Protein AF-A0A819Y5Q2-F1 (afdb_monomer_lite)

Sequence (285 aa):
MYDFITISSHSDELSLDGAGFKRMSLEESVEAAKFDFMLTFVYNPMQENNKLSFRLTCSRDLFDEITVTNIGRRLEYYFQQLFSSNETINRIDTCFTSISKFGLILPEETHEMEDVIFCRQSHIINEAPASFAQARIWLDERIRFNPDKPQTAIYNMPFAYRLHSGHTLSIKQLRHALHLTVNKHPSLHTSLHFDIQKNQLMQRVITHEDKNYNNNNDMFSIIETTYETDEQLNEILLDEKRSPHLFHLDQGLVFRCHIIYYKQISSNHLLSHKDLLIFNFHHAL

pLDDT: mean 71.51, std 20.18, range [22.09, 96.88]

InterPro domains:
  IPR023213 Chloramphenicol acetyltransferase-like domain superfamily [G3DSA:3.30.559.10] (129-284)

Structure (mmCIF, N/CA/C/O backbone):
data_AF-A0A819Y5Q2-F1
#
_entry.id   AF-A0A819Y5Q2-F1
#
loop_
_atom_site.group_PDB
_atom_site.id
_atom_site.type_symbol
_atom_site.label_atom_id
_atom_site.label_alt_id
_atom_site.label_comp_id
_atom_site.label_asym_id
_atom_site.label_entity_id
_atom_site.label_seq_id
_atom_site.pdbx_PDB_ins_code
_atom_site.Cartn_x
_atom_site.Cartn_y
_atom_site.Cartn_z
_atom_site.occupancy
_atom_site.B_iso_or_equiv
_atom_site.auth_seq_id
_atom_site.auth_comp_id
_atom_site.auth_asym_id
_atom_site.auth_atom_id
_atom_site.pdbx_PDB_model_num
ATOM 1 N N . MET A 1 1 ? -12.611 13.791 -22.402 1.00 27.84 1 MET A N 1
ATOM 2 C CA . MET A 1 1 ? -12.423 14.989 -21.566 1.00 27.84 1 MET A CA 1
ATOM 3 C C . MET A 1 1 ? -12.607 14.544 -20.129 1.00 27.84 1 MET A C 1
ATOM 5 O O . MET A 1 1 ? -13.738 14.414 -19.687 1.00 27.84 1 MET A O 1
ATOM 9 N N . TYR A 1 2 ? -11.516 14.160 -19.471 1.00 22.50 2 TYR A N 1
ATOM 10 C CA . TYR A 1 2 ? -11.523 13.809 -18.056 1.00 22.50 2 TYR A CA 1
ATOM 11 C C . TYR A 1 2 ? -10.243 14.372 -17.455 1.00 22.50 2 TYR A C 1
ATOM 13 O O . TYR A 1 2 ? -9.174 13.788 -17.615 1.00 22.50 2 TYR A O 1
ATOM 21 N N . ASP A 1 3 ? -10.380 15.533 -16.823 1.00 22.61 3 ASP A N 1
ATOM 22 C CA . ASP A 1 3 ? -9.402 16.054 -15.882 1.00 22.61 3 ASP A CA 1
ATOM 23 C C . ASP A 1 3 ? -9.382 15.096 -14.689 1.00 22.61 3 ASP A C 1
ATOM 25 O O . ASP A 1 3 ? -10.306 15.062 -13.874 1.00 22.61 3 ASP A O 1
ATOM 29 N N . PHE A 1 4 ? -8.367 14.238 -14.631 1.00 29.62 4 PHE A N 1
ATOM 30 C CA . PHE A 1 4 ? -8.095 13.425 -13.457 1.00 29.62 4 PHE A CA 1
ATOM 31 C C . PHE A 1 4 ? -7.106 14.180 -12.575 1.00 29.62 4 PHE A C 1
ATOM 33 O O . PHE A 1 4 ? -6.028 14.547 -13.031 1.00 29.62 4 PHE A O 1
ATOM 40 N N . ILE A 1 5 ? -7.502 14.330 -11.309 1.00 23.05 5 ILE A N 1
ATOM 41 C CA . ILE A 1 5 ? -6.834 14.973 -10.165 1.00 23.05 5 ILE A CA 1
ATOM 42 C C . ILE A 1 5 ? -7.520 16.293 -9.794 1.00 23.05 5 ILE A C 1
ATOM 44 O O . ILE A 1 5 ? -7.067 17.397 -10.079 1.00 23.05 5 ILE A O 1
ATOM 48 N N . THR A 1 6 ? -8.636 16.161 -9.079 1.00 22.09 6 THR A N 1
ATOM 49 C CA . THR A 1 6 ? -9.104 17.213 -8.178 1.00 22.09 6 THR A CA 1
ATOM 50 C C . THR A 1 6 ? -8.291 17.078 -6.892 1.00 22.09 6 THR A C 1
ATOM 52 O O . THR A 1 6 ? -8.456 16.107 -6.156 1.00 22.09 6 THR A O 1
ATOM 55 N N . ILE A 1 7 ? -7.386 18.021 -6.621 1.00 25.84 7 ILE A N 1
ATOM 56 C CA . ILE A 1 7 ? -6.769 18.159 -5.296 1.00 25.84 7 ILE A CA 1
ATOM 57 C C . ILE A 1 7 ? -7.883 18.656 -4.369 1.00 25.84 7 ILE A C 1
ATOM 59 O O . ILE A 1 7 ? -8.161 19.852 -4.299 1.00 25.84 7 ILE A O 1
ATOM 63 N N . SER A 1 8 ? -8.599 17.737 -3.718 1.00 29.67 8 SER A N 1
ATOM 64 C CA . SER A 1 8 ? -9.573 18.109 -2.696 1.00 29.67 8 SER A CA 1
ATOM 65 C C . SER A 1 8 ? -8.820 18.674 -1.497 1.00 29.67 8 SER A C 1
ATOM 67 O O . SER A 1 8 ? -7.907 18.035 -0.977 1.00 29.67 8 SER A O 1
ATOM 69 N N . SER A 1 9 ? -9.233 19.845 -1.025 1.00 33.6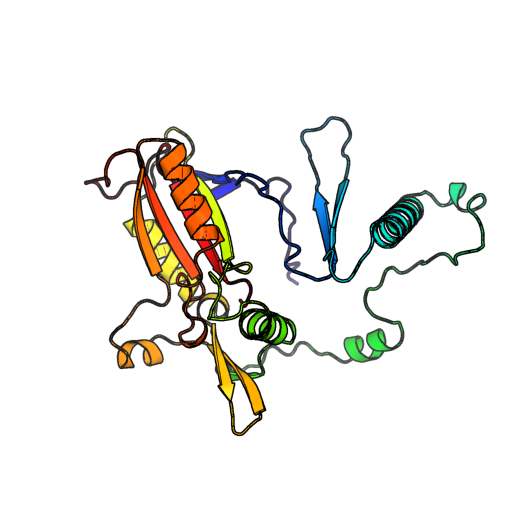9 9 SER A N 1
ATOM 70 C CA . SER A 1 9 ? -8.640 20.598 0.089 1.00 33.69 9 SER A CA 1
ATOM 71 C C . SER A 1 9 ? -8.657 19.885 1.457 1.00 33.69 9 SER A C 1
ATOM 73 O O . SER A 1 9 ? -8.269 20.490 2.449 1.00 33.69 9 SER A O 1
ATOM 75 N N . HIS A 1 10 ? -9.106 18.626 1.523 1.00 35.78 10 HIS A N 1
ATOM 76 C CA . HIS A 1 10 ? -9.279 17.822 2.737 1.00 35.78 10 HIS A CA 1
ATOM 77 C C . HIS A 1 10 ? -8.736 16.393 2.518 1.00 35.78 10 HIS A C 1
ATOM 79 O O . HIS A 1 10 ? -9.482 15.421 2.509 1.00 35.78 10 HIS A O 1
ATOM 85 N N . SER A 1 11 ? -7.420 16.250 2.319 1.00 50.25 11 SER A N 1
ATOM 86 C CA . SER A 1 11 ? -6.741 14.948 2.121 1.00 50.25 11 SER A CA 1
ATOM 87 C C . SER A 1 11 ? -6.744 14.024 3.361 1.00 50.25 11 SER A C 1
ATOM 89 O O . SER A 1 11 ? -6.176 12.928 3.309 1.00 50.25 11 SER A O 1
ATOM 91 N N . ASP A 1 12 ? -7.350 14.455 4.468 1.00 53.34 12 ASP A N 1
ATOM 92 C CA . ASP A 1 12 ? -7.362 13.737 5.747 1.00 53.34 12 ASP A CA 1
ATOM 93 C C . ASP A 1 12 ? -8.668 12.979 6.015 1.00 53.34 12 ASP A C 1
ATOM 95 O O . ASP A 1 12 ? -8.752 12.271 7.021 1.00 53.34 12 ASP A O 1
ATOM 99 N N . GLU A 1 13 ? -9.668 13.088 5.133 1.00 49.56 13 GLU A N 1
ATOM 100 C CA . GLU A 1 13 ? -10.966 12.433 5.303 1.00 49.56 13 GLU A CA 1
ATOM 101 C C . GLU A 1 13 ? -11.297 11.486 4.140 1.00 49.56 13 GLU A C 1
ATOM 103 O O . GLU A 1 13 ? -11.246 11.853 2.968 1.00 49.56 13 GLU A O 1
ATOM 108 N N . LEU A 1 14 ? -11.643 10.239 4.471 1.00 53.50 14 LEU A N 1
ATOM 109 C CA . LEU A 1 14 ? -12.169 9.235 3.536 1.00 53.50 14 LEU A CA 1
ATOM 110 C C . LEU A 1 14 ? -13.621 8.943 3.922 1.00 53.50 14 LEU A C 1
ATOM 112 O O . LEU A 1 14 ? -13.929 8.910 5.107 1.00 53.50 14 LEU A O 1
ATOM 116 N N . SER A 1 15 ? -14.516 8.696 2.964 1.00 45.84 15 SER A N 1
ATOM 117 C CA . SER A 1 15 ? -15.869 8.208 3.270 1.00 45.84 15 SER A CA 1
ATOM 118 C C . SER A 1 15 ? -16.133 6.856 2.608 1.00 45.84 15 SER A C 1
ATOM 120 O O . SER A 1 15 ? -15.850 6.671 1.425 1.00 45.84 15 SER A O 1
ATOM 122 N N . LEU A 1 16 ? -16.661 5.901 3.378 1.00 51.38 16 LEU A N 1
ATOM 123 C CA . LEU A 1 16 ? -17.142 4.601 2.898 1.00 51.38 16 LEU A CA 1
ATOM 124 C C . LEU A 1 16 ? -18.539 4.363 3.474 1.00 51.38 16 LEU A C 1
ATOM 126 O O . LEU A 1 16 ? -18.707 4.342 4.688 1.00 51.38 16 LEU A O 1
ATOM 130 N N . ASP A 1 17 ? -19.533 4.190 2.600 1.00 46.62 17 ASP A N 1
ATOM 131 C CA . ASP A 1 17 ? -20.933 3.903 2.967 1.00 46.62 17 ASP A CA 1
ATOM 132 C C . ASP A 1 17 ? -21.540 4.903 3.980 1.00 46.62 17 ASP A C 1
ATOM 134 O O . ASP A 1 17 ? -22.235 4.541 4.924 1.00 46.62 17 ASP A O 1
ATOM 138 N N . GLY A 1 18 ? -21.213 6.192 3.828 1.00 45.19 18 GLY A N 1
ATOM 139 C CA . GLY A 1 18 ? -21.667 7.261 4.727 1.00 45.19 18 GLY A CA 1
ATOM 140 C C . GLY A 1 18 ? -20.881 7.383 6.038 1.00 45.19 18 GLY A C 1
ATOM 141 O O . GLY A 1 18 ? -21.027 8.387 6.730 1.00 45.19 18 GLY A O 1
ATOM 142 N N . ALA A 1 19 ? -20.000 6.431 6.360 1.00 44.50 19 ALA A N 1
ATOM 143 C CA . ALA A 1 19 ? -19.059 6.567 7.463 1.00 44.50 19 ALA A CA 1
ATOM 144 C C . ALA A 1 19 ? -17.834 7.376 7.018 1.00 44.50 19 ALA A C 1
ATOM 146 O O . ALA A 1 19 ? -17.137 6.996 6.076 1.00 44.50 19 ALA A O 1
ATOM 147 N N . GLY A 1 20 ? -17.570 8.491 7.699 1.00 54.69 20 GLY A N 1
ATOM 148 C CA . GLY A 1 20 ? -16.337 9.251 7.519 1.00 54.69 20 GLY A CA 1
ATOM 149 C C . GLY A 1 20 ? -15.194 8.687 8.373 1.00 54.69 20 GLY A C 1
ATOM 150 O O . GLY A 1 20 ? -15.399 8.220 9.500 1.00 54.69 20 GLY A O 1
ATOM 151 N N . PHE A 1 21 ? -13.988 8.753 7.832 1.00 54.31 21 PHE A N 1
ATOM 152 C CA . PHE A 1 21 ? -12.748 8.296 8.436 1.00 54.31 21 PHE A CA 1
ATOM 153 C C . PHE A 1 21 ? -11.786 9.460 8.516 1.00 54.31 21 PHE A C 1
ATOM 155 O O . PHE A 1 21 ? -11.571 10.139 7.519 1.00 54.31 21 PHE A O 1
ATOM 162 N N . LYS A 1 22 ? -11.132 9.611 9.663 1.00 74.38 22 LYS A N 1
ATOM 163 C CA . LYS A 1 22 ? -10.048 10.565 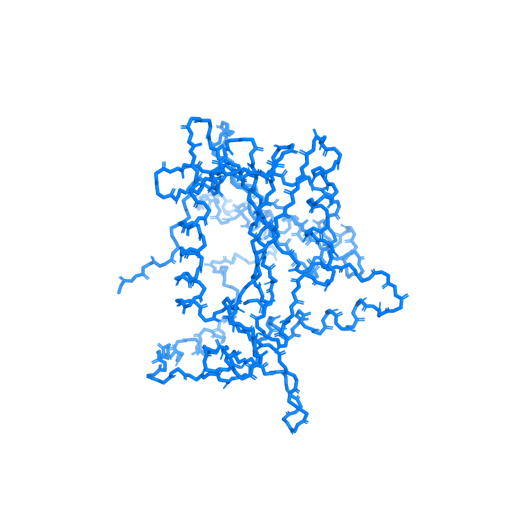9.842 1.00 74.38 22 LYS A CA 1
ATOM 164 C C . LYS A 1 22 ? -8.706 9.855 9.729 1.00 74.38 22 LYS A C 1
ATOM 166 O O . LYS A 1 22 ? -8.471 8.861 10.425 1.00 74.38 22 LYS A O 1
ATOM 171 N N . ARG A 1 23 ? -7.822 10.377 8.880 1.00 72.12 23 ARG A N 1
ATOM 172 C CA . ARG A 1 23 ? -6.432 9.934 8.779 1.00 72.12 23 ARG A CA 1
ATOM 173 C C . ARG A 1 23 ? -5.698 10.233 10.084 1.00 72.12 23 ARG A C 1
ATOM 175 O O . ARG A 1 23 ? -5.793 11.331 10.634 1.00 72.12 23 ARG A O 1
ATOM 182 N N . MET A 1 24 ? -4.956 9.252 10.580 1.00 70.00 24 MET A N 1
ATOM 183 C CA . MET A 1 24 ? -4.058 9.441 11.711 1.00 70.00 24 MET A CA 1
ATOM 184 C C . MET A 1 24 ? -2.685 9.879 11.212 1.00 70.00 24 MET A C 1
ATOM 186 O O . MET A 1 24 ? -2.120 9.279 10.296 1.00 70.00 24 MET A O 1
ATOM 190 N N . SER A 1 25 ? -2.143 10.926 11.834 1.00 61.31 25 SER A N 1
ATOM 191 C CA . SER A 1 25 ? -0.745 11.300 11.650 1.00 61.31 25 SER A CA 1
ATOM 192 C C . SER A 1 25 ? 0.114 10.235 12.327 1.00 61.31 25 SER A C 1
ATOM 194 O O . SER A 1 25 ? 0.163 10.189 13.553 1.00 61.31 25 SER A O 1
ATOM 196 N N . LEU A 1 26 ? 0.775 9.370 11.554 1.00 57.16 26 LEU A N 1
ATOM 197 C CA . LEU A 1 26 ? 1.887 8.591 12.100 1.00 57.16 26 LEU A CA 1
ATOM 198 C C . LEU A 1 26 ? 3.006 9.579 12.443 1.00 57.16 26 LEU A C 1
ATOM 200 O O . LEU A 1 26 ? 3.324 10.441 11.625 1.00 57.16 26 LEU A O 1
ATOM 204 N N . GLU A 1 27 ? 3.571 9.477 13.644 1.00 47.66 27 GLU A N 1
ATOM 205 C CA . GLU A 1 27 ? 4.670 10.340 14.076 1.00 47.66 27 GLU A CA 1
ATOM 206 C C . GLU A 1 27 ? 5.801 10.364 13.034 1.00 47.66 27 GLU A C 1
ATOM 208 O O . GLU A 1 27 ? 6.185 9.334 12.461 1.00 47.66 27 GLU A O 1
ATOM 213 N N . GLU A 1 28 ? 6.337 11.565 12.800 1.00 42.78 28 GLU A N 1
ATOM 214 C CA . GLU A 1 28 ? 7.483 11.844 11.934 1.00 42.78 28 GLU A CA 1
ATOM 215 C C . GLU A 1 28 ? 8.768 11.275 12.563 1.00 42.78 28 GLU A C 1
ATOM 217 O O . GLU A 1 28 ? 9.690 11.995 12.934 1.00 42.78 28 GLU A O 1
ATOM 222 N N . SER A 1 29 ? 8.856 9.953 12.726 1.00 38.94 29 SER A N 1
ATOM 223 C CA . SER A 1 29 ? 10.130 9.308 13.025 1.00 38.94 29 SER A CA 1
ATOM 224 C C . SER A 1 29 ? 11.073 9.624 11.864 1.00 38.94 29 SER A C 1
ATOM 226 O O . SER A 1 29 ? 10.705 9.274 10.738 1.00 38.94 29 SER A O 1
ATOM 228 N N . VAL A 1 30 ? 12.227 10.247 12.148 1.00 39.78 30 VAL A N 1
ATOM 229 C CA . VAL A 1 30 ? 13.315 10.613 11.214 1.00 39.78 30 VAL A CA 1
ATOM 230 C C . VAL A 1 30 ? 13.195 9.842 9.902 1.00 39.78 30 VAL A C 1
ATOM 232 O O . VAL A 1 30 ? 13.558 8.668 9.817 1.00 39.78 30 VAL A O 1
ATOM 235 N N . GLU A 1 31 ? 12.570 10.475 8.913 1.00 50.53 31 GLU A N 1
ATOM 236 C CA . GLU A 1 31 ? 12.318 9.838 7.632 1.00 50.53 31 GLU A CA 1
ATOM 237 C C . GLU A 1 31 ? 13.668 9.733 6.927 1.00 50.53 31 GLU A C 1
ATOM 239 O O . GLU A 1 31 ? 14.232 10.732 6.479 1.00 50.53 31 GLU A O 1
ATOM 244 N N . ALA A 1 32 ? 14.238 8.526 6.886 1.00 50.84 32 ALA A N 1
ATOM 245 C CA . ALA A 1 32 ? 15.326 8.256 5.963 1.00 50.84 32 ALA A CA 1
ATOM 246 C C . ALA A 1 32 ? 14.813 8.601 4.563 1.00 50.84 32 ALA A C 1
ATOM 248 O O . ALA A 1 32 ? 13.705 8.199 4.191 1.00 50.84 32 ALA A O 1
ATOM 249 N N . ALA A 1 33 ? 15.580 9.388 3.813 1.00 49.88 33 ALA A N 1
ATOM 250 C CA . ALA A 1 33 ? 15.170 9.797 2.484 1.00 49.88 33 ALA A CA 1
ATOM 251 C C . ALA A 1 33 ? 14.998 8.539 1.613 1.00 49.88 33 ALA A C 1
ATOM 253 O O . ALA A 1 33 ? 15.973 7.867 1.284 1.00 49.88 33 ALA A O 1
ATOM 254 N N . LYS A 1 34 ? 13.742 8.192 1.286 1.00 55.00 34 LYS A N 1
ATOM 255 C CA . LYS A 1 34 ? 13.401 7.043 0.421 1.00 55.00 34 LYS A CA 1
ATOM 256 C C . LYS A 1 34 ? 13.923 7.225 -1.006 1.00 55.00 34 LYS A C 1
ATOM 258 O O . LYS A 1 34 ? 14.117 6.258 -1.738 1.00 55.00 34 LYS A O 1
ATOM 263 N N . PHE A 1 35 ? 14.132 8.486 -1.368 1.00 60.53 35 PHE A N 1
ATOM 264 C CA . PHE A 1 35 ? 14.699 8.951 -2.617 1.00 60.53 35 PHE A CA 1
ATOM 265 C C . PHE A 1 35 ? 15.908 9.820 -2.316 1.00 60.53 35 PHE A C 1
ATOM 267 O O . PHE A 1 35 ? 15.988 10.451 -1.261 1.00 60.53 35 PHE A O 1
ATOM 274 N N . ASP A 1 36 ? 16.826 9.892 -3.272 1.00 62.72 36 ASP A N 1
ATOM 275 C CA . ASP A 1 36 ? 18.033 10.702 -3.138 1.00 62.72 36 ASP A CA 1
ATOM 276 C C . ASP A 1 36 ? 17.664 12.186 -2.889 1.00 62.72 36 ASP A C 1
ATOM 278 O O . ASP A 1 36 ? 18.321 12.870 -2.103 1.00 62.72 36 ASP A O 1
ATOM 282 N N . PHE A 1 37 ? 16.536 12.642 -3.448 1.00 65.19 37 PHE A N 1
ATOM 283 C CA . PHE A 1 37 ? 15.971 13.979 -3.273 1.00 65.19 37 PHE A CA 1
ATOM 284 C C . PHE A 1 37 ? 14.432 13.943 -3.366 1.00 65.19 37 PHE A C 1
ATOM 286 O O . PHE A 1 37 ? 13.884 13.335 -4.283 1.00 65.19 37 PHE A O 1
ATOM 293 N N . MET A 1 38 ? 13.723 14.596 -2.443 1.00 64.38 38 MET A N 1
ATOM 294 C CA . MET A 1 38 ? 12.257 14.631 -2.374 1.00 64.38 38 MET A CA 1
ATOM 295 C C . MET A 1 38 ? 11.764 16.017 -1.939 1.00 64.38 38 MET A C 1
ATOM 297 O O . MET A 1 38 ? 12.129 16.508 -0.873 1.00 64.38 38 MET A O 1
ATOM 301 N N . LEU A 1 39 ? 10.893 16.629 -2.746 1.00 65.81 39 LEU A N 1
ATOM 302 C CA . LEU A 1 39 ? 10.238 17.907 -2.456 1.00 65.81 39 LEU A CA 1
ATOM 303 C C . LEU A 1 39 ? 8.748 17.665 -2.184 1.00 65.81 39 LEU A C 1
ATOM 305 O O . LEU A 1 39 ? 8.030 17.188 -3.056 1.00 65.81 39 LEU A O 1
ATOM 309 N N . THR A 1 40 ? 8.280 17.989 -0.982 1.00 62.25 40 THR A N 1
ATOM 310 C CA . THR A 1 40 ? 6.882 17.794 -0.563 1.00 62.25 40 THR A CA 1
ATOM 311 C C . THR A 1 40 ? 6.205 19.137 -0.355 1.00 62.25 40 THR A C 1
ATOM 313 O O . THR A 1 40 ? 6.670 19.926 0.461 1.00 62.25 40 THR A O 1
ATOM 316 N N . PHE A 1 41 ? 5.093 19.399 -1.038 1.00 65.50 41 PHE A N 1
ATOM 317 C CA . PHE A 1 41 ? 4.282 20.593 -0.794 1.00 65.50 41 PHE A CA 1
ATOM 318 C C . PHE A 1 41 ? 3.294 20.343 0.345 1.00 65.50 41 PHE A C 1
ATOM 320 O O . PHE A 1 41 ? 2.618 19.319 0.385 1.00 65.50 41 PHE A O 1
ATOM 327 N N . VAL A 1 42 ? 3.205 21.297 1.265 1.00 60.50 42 VAL A N 1
ATOM 328 C CA . VAL A 1 42 ? 2.304 21.281 2.413 1.00 60.50 42 VAL A CA 1
ATOM 329 C C . VAL A 1 42 ? 1.429 22.521 2.329 1.00 60.50 42 VAL A C 1
ATOM 331 O O . VAL A 1 42 ? 1.905 23.647 2.481 1.00 60.50 42 VAL A O 1
ATOM 334 N N . TYR A 1 43 ? 0.141 22.310 2.083 1.00 59.78 43 TYR A N 1
ATOM 335 C CA . TYR A 1 43 ? -0.867 23.359 2.133 1.00 59.78 43 TYR A CA 1
ATOM 336 C C . TYR A 1 43 ? -1.719 23.166 3.386 1.00 59.78 43 TYR A C 1
ATOM 338 O O . TYR A 1 43 ? -2.338 22.118 3.553 1.00 59.78 43 TYR A O 1
ATOM 346 N N . ASN A 1 44 ? -1.730 24.164 4.273 1.00 57.41 44 ASN A N 1
ATOM 347 C CA . ASN A 1 44 ? -2.559 24.146 5.475 1.00 57.41 44 ASN A CA 1
ATOM 348 C C . ASN A 1 44 ? -3.678 25.195 5.351 1.00 57.41 44 ASN A C 1
ATOM 350 O O . ASN A 1 44 ? -3.416 26.377 5.588 1.00 57.41 44 ASN A O 1
ATOM 354 N N . PRO A 1 45 ? -4.916 24.788 5.011 1.00 52.44 45 PRO A N 1
ATOM 355 C CA . PRO A 1 45 ? -6.039 25.714 4.864 1.00 52.44 45 PRO A CA 1
ATOM 356 C C . PRO A 1 45 ? -6.547 26.285 6.200 1.00 52.44 45 PRO A C 1
ATOM 358 O O . PRO A 1 45 ? -7.362 27.200 6.188 1.00 52.44 45 PRO A O 1
ATOM 361 N N . MET A 1 46 ? -6.096 25.755 7.345 1.00 51.84 46 MET A N 1
ATOM 362 C CA . MET A 1 46 ? -6.539 26.170 8.686 1.00 51.84 46 MET A CA 1
ATOM 363 C C . MET A 1 46 ? -5.621 27.216 9.340 1.00 51.84 46 MET A C 1
ATOM 365 O O . MET A 1 46 ? -5.967 27.762 10.385 1.00 51.84 46 MET A O 1
ATOM 369 N N . GLN A 1 47 ? -4.447 27.502 8.763 1.00 53.19 47 GLN A N 1
ATOM 370 C CA . GLN A 1 47 ? -3.611 28.627 9.193 1.00 53.19 47 GLN A CA 1
ATOM 371 C C . GLN A 1 47 ? -4.049 29.904 8.467 1.00 53.19 47 GLN A C 1
ATOM 373 O O . GLN A 1 47 ? -4.165 29.902 7.244 1.00 53.19 47 GLN A O 1
ATOM 378 N N . GLU A 1 48 ? -4.212 31.006 9.210 1.00 47.44 48 GLU A N 1
ATOM 379 C CA . GLU A 1 48 ? -4.735 32.312 8.747 1.00 47.44 48 GLU A CA 1
ATOM 380 C C . GLU A 1 48 ? -4.037 32.915 7.508 1.00 47.44 48 GLU A C 1
ATOM 382 O O . GLU A 1 48 ? -4.542 33.865 6.918 1.00 47.44 48 GLU A O 1
ATOM 387 N N . ASN A 1 49 ? -2.907 32.357 7.063 1.00 53.72 49 ASN A N 1
ATOM 388 C CA . ASN A 1 49 ? -2.058 32.944 6.029 1.00 53.72 49 ASN A CA 1
ATOM 389 C C . ASN A 1 49 ? -2.122 32.272 4.648 1.00 53.72 49 ASN A C 1
ATOM 391 O O . ASN A 1 49 ? -1.302 32.630 3.805 1.00 53.72 49 ASN A O 1
ATOM 395 N N . ASN A 1 50 ? -3.030 31.315 4.384 1.00 55.22 50 ASN A N 1
ATOM 396 C CA . ASN A 1 50 ? -3.136 30.639 3.069 1.00 55.22 50 ASN A CA 1
ATOM 397 C C . ASN A 1 50 ? -1.764 30.204 2.507 1.00 55.22 50 ASN A C 1
ATOM 399 O O . ASN A 1 50 ? -1.478 30.314 1.313 1.00 55.22 50 ASN A O 1
ATOM 403 N N . LYS A 1 51 ? -0.865 29.764 3.392 1.00 56.91 51 LYS A N 1
ATOM 404 C CA . LYS A 1 51 ? 0.545 29.595 3.056 1.00 56.91 51 LYS A CA 1
ATOM 405 C C . LYS A 1 51 ? 0.766 28.222 2.430 1.00 56.91 51 LYS A C 1
ATOM 407 O O . LYS A 1 51 ? 0.583 27.200 3.089 1.00 56.91 51 LYS A O 1
ATOM 412 N N . LEU A 1 52 ? 1.224 28.201 1.180 1.00 62.19 52 LEU A N 1
ATOM 413 C CA . LEU A 1 52 ? 1.838 27.016 0.589 1.00 62.19 52 LEU A CA 1
ATOM 414 C C . LEU A 1 52 ? 3.276 26.922 1.105 1.00 62.19 52 LEU A C 1
ATOM 416 O O . LEU A 1 52 ? 4.088 27.816 0.875 1.00 62.19 52 LEU A O 1
ATOM 420 N N . SER A 1 53 ? 3.581 25.862 1.841 1.00 64.31 53 SER A N 1
ATOM 421 C CA . SER A 1 53 ? 4.939 25.550 2.288 1.00 64.31 53 SER A CA 1
ATOM 422 C C . SER A 1 53 ? 5.473 24.368 1.487 1.00 64.31 53 SER A C 1
ATOM 424 O O . SER A 1 53 ? 4.701 23.595 0.925 1.00 64.31 53 SER A O 1
ATOM 426 N N . PHE A 1 54 ? 6.788 24.193 1.444 1.00 63.53 54 PHE A N 1
ATOM 427 C CA . PHE A 1 54 ? 7.391 22.962 0.950 1.00 63.53 54 PHE A CA 1
ATOM 428 C C . PHE A 1 54 ? 8.439 22.454 1.938 1.00 63.53 54 PHE A C 1
ATOM 430 O O . PHE A 1 54 ? 9.065 23.232 2.658 1.00 63.53 54 PHE A O 1
ATOM 437 N N . ARG A 1 55 ? 8.616 21.138 1.981 1.00 69.56 55 ARG A N 1
ATOM 438 C CA . ARG A 1 55 ? 9.642 20.437 2.745 1.00 69.56 55 ARG A CA 1
ATOM 439 C C . ARG A 1 55 ? 10.581 19.757 1.766 1.00 69.56 55 ARG A C 1
ATOM 441 O O . ARG A 1 55 ? 10.124 19.067 0.857 1.00 69.56 55 ARG A O 1
ATOM 448 N N . LEU A 1 56 ? 11.877 19.947 1.975 1.00 67.94 56 LEU A N 1
ATOM 449 C CA . LEU A 1 56 ? 12.913 19.259 1.224 1.00 67.94 56 LEU A CA 1
ATOM 450 C C . LEU A 1 56 ? 13.530 18.156 2.089 1.00 67.94 56 LEU A C 1
ATOM 452 O O . LEU A 1 56 ? 14.032 18.438 3.174 1.00 67.94 56 LEU A O 1
ATOM 456 N N . THR A 1 57 ? 13.507 16.925 1.588 1.00 67.12 57 THR A N 1
ATOM 457 C CA . THR A 1 57 ? 14.118 15.749 2.217 1.00 67.12 57 THR A CA 1
ATOM 458 C C . THR A 1 57 ? 15.102 15.138 1.228 1.00 67.12 57 THR A C 1
ATOM 460 O O . THR A 1 57 ? 14.751 14.884 0.081 1.00 67.12 57 THR A O 1
ATOM 463 N N . CYS A 1 58 ? 16.338 14.895 1.642 1.00 64.94 58 CYS A N 1
ATOM 464 C CA . CYS A 1 58 ? 17.399 14.412 0.757 1.00 64.94 58 CYS A CA 1
ATOM 465 C C . CYS A 1 58 ? 18.309 13.416 1.473 1.00 64.94 58 CYS A C 1
ATOM 467 O O . CYS A 1 58 ? 18.433 13.434 2.701 1.00 64.94 58 CYS A O 1
ATOM 469 N N . SER A 1 59 ? 18.957 12.549 0.697 1.00 66.31 59 SER A N 1
ATOM 470 C CA . SER A 1 59 ? 19.910 11.576 1.226 1.00 66.31 59 SER A CA 1
ATOM 471 C C . SER A 1 59 ? 21.173 12.269 1.738 1.00 66.31 59 SER A C 1
ATOM 473 O O . SER A 1 59 ? 21.839 12.993 0.996 1.00 66.31 59 SER A O 1
ATOM 475 N N . ARG A 1 60 ? 21.543 12.005 2.996 1.00 65.38 60 ARG A N 1
ATOM 476 C CA . ARG A 1 60 ? 22.775 12.538 3.607 1.00 65.38 60 ARG A CA 1
ATOM 477 C C . ARG A 1 60 ? 24.050 11.947 3.002 1.00 65.38 60 ARG A C 1
ATOM 479 O O . ARG A 1 60 ? 25.112 12.532 3.173 1.00 65.38 60 ARG A O 1
ATOM 486 N N . ASP A 1 61 ? 23.940 10.821 2.301 1.00 64.00 61 ASP A N 1
ATOM 487 C CA . ASP A 1 61 ? 25.077 10.169 1.643 1.00 64.00 61 ASP A CA 1
ATOM 488 C C . ASP A 1 61 ? 25.461 10.865 0.327 1.00 64.00 61 ASP A C 1
ATOM 490 O O . ASP A 1 61 ? 26.581 10.708 -0.152 1.00 64.00 61 ASP A O 1
ATOM 494 N N . LEU A 1 62 ? 24.532 11.627 -0.264 1.00 56.62 62 LEU A N 1
ATOM 495 C CA . LEU A 1 62 ? 24.707 12.289 -1.561 1.00 56.62 62 LEU A CA 1
ATOM 496 C C . LEU A 1 62 ? 24.747 13.815 -1.460 1.00 56.62 62 LEU A C 1
ATOM 498 O O . LEU A 1 62 ? 25.343 14.464 -2.318 1.00 56.62 62 LEU A O 1
ATOM 502 N N . PHE A 1 63 ? 24.117 14.391 -0.435 1.00 69.31 63 PHE A N 1
ATOM 503 C CA . PHE A 1 63 ? 23.981 15.835 -0.286 1.00 69.31 63 PHE A CA 1
ATOM 504 C C . PHE A 1 63 ? 24.490 16.292 1.082 1.00 69.31 63 PHE A C 1
ATOM 506 O O . PHE A 1 63 ? 24.009 15.840 2.123 1.00 69.31 63 PHE A O 1
ATOM 513 N N . ASP A 1 64 ? 25.435 17.233 1.077 1.00 76.19 64 ASP A N 1
ATOM 514 C CA . ASP A 1 64 ? 25.844 17.955 2.280 1.00 76.19 64 ASP A CA 1
ATOM 515 C C . ASP A 1 64 ? 24.892 19.123 2.601 1.00 76.19 64 ASP A C 1
ATOM 517 O O . ASP A 1 64 ? 24.110 19.585 1.766 1.00 76.19 64 ASP A O 1
ATOM 521 N N . GLU A 1 65 ? 24.954 19.621 3.836 1.00 75.25 65 GLU A N 1
ATOM 522 C CA . GLU A 1 65 ? 24.065 20.679 4.333 1.00 75.25 65 GLU A CA 1
ATOM 523 C C . GLU A 1 65 ? 24.149 21.975 3.508 1.00 75.25 65 GLU A C 1
ATOM 525 O O . GLU A 1 65 ? 23.140 22.653 3.291 1.00 75.25 65 GLU A O 1
ATOM 530 N N . ILE A 1 66 ? 25.338 22.302 2.995 1.00 74.94 66 ILE A N 1
ATOM 531 C CA . ILE A 1 66 ? 25.573 23.498 2.178 1.00 74.94 66 ILE A CA 1
ATOM 532 C C . ILE A 1 66 ? 24.841 23.360 0.840 1.00 74.94 66 ILE A C 1
ATOM 534 O O . ILE A 1 66 ? 24.149 24.283 0.404 1.00 74.94 66 ILE A O 1
ATOM 538 N N . THR A 1 67 ? 24.945 22.195 0.207 1.00 71.38 67 THR A N 1
ATOM 539 C CA . THR A 1 67 ? 24.294 21.857 -1.059 1.00 71.38 67 THR A CA 1
ATOM 540 C C . THR A 1 67 ? 22.779 21.913 -0.913 1.00 71.38 67 THR A C 1
ATOM 542 O O . THR A 1 67 ? 22.110 22.578 -1.705 1.00 71.38 67 THR A O 1
ATOM 545 N N . VAL A 1 68 ? 22.234 21.306 0.143 1.00 71.75 68 VAL A N 1
ATOM 546 C CA . VAL A 1 68 ? 20.790 21.320 0.434 1.00 71.75 68 VAL A CA 1
ATOM 547 C C . VAL A 1 68 ? 20.291 22.742 0.676 1.00 71.75 68 VAL A C 1
ATOM 549 O O . VAL A 1 68 ? 19.270 23.144 0.118 1.00 71.75 68 VAL A O 1
ATOM 552 N N . THR A 1 69 ? 21.042 23.541 1.436 1.00 71.56 69 THR A N 1
ATOM 553 C CA . THR A 1 69 ? 20.717 24.951 1.695 1.00 71.56 69 THR A CA 1
ATOM 554 C C . THR A 1 69 ? 20.706 25.770 0.405 1.00 71.56 69 THR A C 1
ATOM 556 O O . THR A 1 69 ? 19.802 26.578 0.183 1.00 71.56 69 THR A O 1
ATOM 559 N N . ASN A 1 70 ? 21.681 25.552 -0.479 1.00 68.69 70 ASN A N 1
ATOM 560 C CA . ASN A 1 70 ? 21.753 26.238 -1.767 1.00 68.69 70 ASN A CA 1
ATOM 561 C C . ASN A 1 70 ? 20.589 25.854 -2.688 1.00 68.69 70 ASN A C 1
ATOM 563 O O . ASN A 1 70 ? 20.022 26.729 -3.345 1.00 68.69 70 ASN A O 1
ATOM 567 N N . ILE A 1 71 ? 20.199 24.577 -2.710 1.00 73.19 71 ILE A N 1
ATOM 568 C CA . ILE A 1 71 ? 19.025 24.116 -3.459 1.00 73.19 71 ILE A CA 1
ATOM 569 C C . ILE A 1 71 ? 17.747 24.746 -2.892 1.00 73.19 71 ILE A C 1
ATOM 571 O O . ILE A 1 71 ? 16.952 25.287 -3.659 1.00 73.19 71 ILE A O 1
ATOM 575 N N . GLY A 1 72 ? 17.578 24.753 -1.566 1.00 72.62 72 GLY A N 1
ATOM 576 C CA . GLY A 1 72 ? 16.431 25.373 -0.897 1.00 72.62 72 GLY A CA 1
ATOM 577 C C . GLY A 1 72 ? 16.288 26.860 -1.227 1.00 72.62 72 GLY A C 1
ATOM 578 O O . GLY A 1 72 ? 15.212 27.293 -1.633 1.00 72.62 72 GLY A O 1
ATOM 579 N N . ARG A 1 73 ? 17.387 27.625 -1.158 1.00 71.75 73 ARG A N 1
ATOM 580 C CA . ARG A 1 73 ? 17.411 29.052 -1.529 1.00 71.75 73 ARG A CA 1
ATOM 581 C C . ARG A 1 73 ? 17.071 29.285 -2.999 1.00 71.75 73 ARG A C 1
ATOM 583 O O . ARG A 1 73 ? 16.341 30.218 -3.314 1.00 71.75 73 ARG A O 1
ATOM 590 N N . ARG A 1 74 ? 17.586 28.446 -3.907 1.00 72.88 74 ARG A N 1
ATOM 591 C CA . ARG A 1 74 ? 17.264 28.543 -5.341 1.00 72.88 74 ARG A CA 1
ATOM 592 C C . ARG A 1 74 ? 15.796 28.232 -5.613 1.00 72.88 74 ARG A C 1
ATOM 594 O O . ARG A 1 74 ? 15.168 28.956 -6.375 1.00 72.88 74 ARG A O 1
ATOM 601 N N . LEU A 1 75 ? 15.243 27.198 -4.980 1.00 73.19 75 LEU A N 1
ATOM 602 C CA . LEU A 1 75 ? 13.821 26.876 -5.094 1.00 73.19 75 LEU A CA 1
ATOM 603 C C . LEU A 1 75 ? 12.958 28.022 -4.568 1.00 73.19 75 LEU A C 1
ATOM 605 O O . LEU A 1 75 ? 12.069 28.469 -5.282 1.00 73.19 75 LEU A O 1
ATOM 609 N N . GLU A 1 76 ? 13.249 28.542 -3.374 1.00 70.88 76 GLU A N 1
ATOM 610 C CA . GLU A 1 76 ? 12.543 29.700 -2.815 1.00 70.88 76 GLU A CA 1
ATOM 611 C C . GLU A 1 76 ? 12.577 30.896 -3.773 1.00 70.88 76 GLU A C 1
ATOM 613 O O . GLU A 1 76 ? 11.537 31.488 -4.053 1.00 70.88 76 GLU A O 1
ATOM 618 N N . TYR A 1 77 ? 13.746 31.197 -4.339 1.00 68.19 77 TYR A N 1
ATOM 619 C CA . TYR A 1 77 ? 13.909 32.243 -5.341 1.00 68.19 77 TYR A CA 1
ATOM 620 C C . TYR A 1 77 ? 13.038 32.012 -6.586 1.00 68.19 77 TYR A C 1
ATOM 622 O O . TYR A 1 77 ? 12.342 32.926 -7.027 1.00 68.19 77 TYR A O 1
ATOM 630 N N . TYR A 1 78 ? 13.013 30.795 -7.139 1.00 67.88 78 TYR A N 1
ATOM 631 C CA . TYR A 1 78 ? 12.161 30.479 -8.290 1.00 67.88 78 TYR A CA 1
ATOM 632 C C . TYR A 1 78 ? 10.673 30.585 -7.956 1.00 67.88 78 TYR A C 1
ATOM 634 O O . TYR A 1 78 ? 9.909 31.131 -8.747 1.00 67.88 78 TYR A O 1
ATOM 642 N N . PHE A 1 79 ? 10.259 30.131 -6.773 1.00 68.81 79 PHE A N 1
ATOM 643 C CA . PHE A 1 79 ? 8.889 30.298 -6.294 1.00 68.81 79 PHE A CA 1
ATOM 644 C C . PHE A 1 79 ? 8.523 31.780 -6.156 1.00 68.81 79 PHE A C 1
ATOM 646 O O . PHE A 1 79 ? 7.475 32.200 -6.640 1.00 68.81 79 PHE A O 1
ATOM 653 N N . GLN A 1 80 ? 9.405 32.599 -5.581 1.00 67.81 80 GLN A N 1
ATOM 654 C CA . GLN A 1 80 ? 9.205 34.046 -5.517 1.00 67.81 80 GLN A CA 1
ATOM 655 C C . GLN A 1 80 ? 9.063 34.654 -6.913 1.00 67.81 80 GLN A C 1
ATOM 657 O O . GLN A 1 80 ? 8.167 35.467 -7.113 1.00 67.81 80 GLN A O 1
ATOM 662 N N . GLN A 1 81 ? 9.870 34.240 -7.894 1.00 63.59 81 GLN A N 1
ATOM 663 C CA . GLN A 1 81 ? 9.737 34.721 -9.272 1.00 63.59 81 GLN A CA 1
ATOM 664 C C . GLN A 1 81 ? 8.414 34.302 -9.926 1.00 63.59 81 GLN A C 1
ATOM 666 O O . GLN A 1 81 ? 7.760 35.140 -10.539 1.00 63.59 81 GLN A O 1
ATOM 671 N N . LEU A 1 82 ? 8.001 33.038 -9.776 1.00 63.78 82 LEU A N 1
ATOM 672 C CA . LEU A 1 82 ? 6.758 32.508 -10.354 1.00 63.78 82 LEU A CA 1
ATOM 673 C C . LEU A 1 82 ? 5.509 33.222 -9.822 1.00 63.78 82 LEU A C 1
ATOM 675 O O . LEU A 1 82 ? 4.532 33.377 -10.552 1.00 63.78 82 LEU A O 1
ATOM 679 N N . PHE A 1 83 ? 5.543 33.649 -8.559 1.00 66.31 83 PHE A N 1
ATOM 680 C CA . PHE A 1 83 ? 4.410 34.278 -7.880 1.00 66.31 83 PHE A CA 1
ATOM 681 C C . PHE A 1 83 ? 4.542 35.804 -7.725 1.00 66.31 83 PHE A C 1
ATOM 683 O O . PHE A 1 83 ? 3.642 36.440 -7.177 1.00 66.31 83 PHE A O 1
ATOM 690 N N . SER A 1 84 ? 5.620 36.413 -8.229 1.00 61.81 84 SER A N 1
ATOM 691 C CA . SER A 1 84 ? 5.760 37.873 -8.299 1.00 61.81 84 SER A CA 1
ATOM 692 C C . SER A 1 84 ? 5.008 38.414 -9.511 1.00 61.81 84 SER A C 1
ATOM 694 O O . SER A 1 84 ? 5.226 37.974 -10.637 1.00 61.81 84 SER A O 1
ATOM 696 N N . SER A 1 85 ? 4.147 39.413 -9.315 1.00 54.91 85 SER A N 1
ATOM 697 C CA . SER A 1 85 ? 3.565 40.162 -10.431 1.00 54.91 85 SER A CA 1
ATOM 698 C C . SER A 1 85 ? 4.665 40.895 -11.219 1.00 54.91 85 SER A C 1
ATOM 700 O O . SER A 1 85 ? 5.664 41.346 -10.647 1.00 54.91 85 SER A O 1
ATOM 702 N N . ASN A 1 86 ? 4.465 41.026 -12.538 1.00 53.75 86 ASN A N 1
ATOM 703 C CA . ASN A 1 86 ? 5.420 41.557 -13.529 1.00 53.75 86 ASN A CA 1
ATOM 704 C C . ASN A 1 86 ? 6.104 42.896 -13.170 1.00 53.75 86 ASN A C 1
ATOM 706 O O . ASN A 1 86 ? 7.118 43.237 -13.772 1.00 53.75 86 ASN A O 1
ATOM 710 N N . GLU A 1 87 ? 5.602 43.656 -12.196 1.00 52.97 87 GLU A N 1
ATOM 711 C CA . GLU A 1 87 ? 6.191 44.931 -11.768 1.00 52.97 87 GLU A CA 1
ATOM 712 C C . GLU A 1 87 ? 7.457 44.773 -10.901 1.00 52.97 87 GLU A C 1
ATOM 714 O O . GLU A 1 87 ? 8.260 45.702 -10.816 1.00 52.97 87 GLU A O 1
ATOM 719 N N . THR A 1 88 ? 7.700 43.596 -10.309 1.00 50.06 88 THR A N 1
ATOM 720 C CA . THR A 1 88 ? 8.838 43.374 -9.382 1.00 50.06 88 THR A CA 1
ATOM 721 C C . THR A 1 88 ? 10.070 42.754 -10.059 1.00 50.06 88 THR A C 1
ATOM 723 O O . THR A 1 88 ? 11.168 42.768 -9.504 1.00 50.06 88 THR A O 1
ATOM 726 N N . ILE A 1 89 ? 9.921 42.252 -11.290 1.00 50.75 89 ILE A N 1
ATOM 727 C CA . ILE A 1 89 ? 10.958 41.492 -12.011 1.00 50.75 89 ILE A CA 1
ATOM 728 C C . ILE A 1 89 ? 12.161 42.376 -12.402 1.00 50.75 89 ILE A C 1
ATOM 730 O O . ILE A 1 89 ? 13.278 41.885 -12.527 1.00 50.75 89 ILE A O 1
ATOM 734 N N . ASN A 1 90 ? 11.982 43.699 -12.483 1.00 49.25 90 ASN A N 1
ATOM 735 C CA . ASN A 1 90 ? 13.041 44.640 -12.875 1.00 49.25 90 ASN A CA 1
ATOM 736 C C . ASN A 1 90 ? 14.096 44.931 -11.787 1.00 49.25 90 ASN A C 1
ATOM 738 O O . ASN A 1 90 ? 15.003 45.728 -12.025 1.00 49.25 90 ASN A O 1
ATOM 742 N N . ARG A 1 91 ? 13.988 44.342 -10.587 1.00 48.25 91 ARG A N 1
ATOM 743 C CA . ARG A 1 91 ? 14.911 44.597 -9.460 1.00 48.25 91 ARG A CA 1
ATOM 744 C C . ARG A 1 91 ? 15.694 43.382 -8.972 1.00 48.25 91 ARG A C 1
ATOM 746 O O . ARG A 1 91 ? 16.483 43.525 -8.042 1.00 48.25 91 ARG A O 1
ATOM 753 N N . ILE A 1 92 ? 15.482 42.215 -9.567 1.00 48.00 92 ILE A N 1
ATOM 754 C CA . ILE A 1 92 ? 16.095 40.972 -9.106 1.00 48.00 92 ILE A CA 1
ATOM 755 C C . ILE A 1 92 ? 17.265 40.621 -10.035 1.00 48.00 92 ILE A C 1
ATOM 757 O O . ILE A 1 92 ? 17.111 40.635 -11.254 1.00 48.00 92 ILE A O 1
ATOM 761 N N . ASP A 1 93 ? 18.433 40.375 -9.435 1.00 44.50 93 ASP A N 1
ATOM 762 C CA . ASP A 1 93 ? 19.731 40.130 -10.075 1.00 44.50 93 ASP A CA 1
ATOM 763 C C . ASP A 1 93 ? 19.646 39.322 -11.382 1.00 44.50 93 ASP A C 1
ATOM 765 O O . ASP A 1 93 ? 19.212 38.170 -11.421 1.00 44.50 93 ASP A O 1
ATOM 769 N N . THR A 1 94 ? 20.156 39.918 -12.458 1.00 45.00 94 THR A N 1
ATOM 770 C CA . THR A 1 94 ? 20.138 39.405 -13.837 1.00 45.00 94 THR A CA 1
ATOM 771 C C . THR A 1 94 ? 21.080 38.220 -14.086 1.00 45.00 94 THR A C 1
ATOM 773 O O . THR A 1 94 ? 21.256 37.808 -15.231 1.00 45.00 94 THR A O 1
ATOM 776 N N . CYS A 1 95 ? 21.686 37.641 -13.044 1.00 44.44 95 CYS A N 1
ATOM 777 C CA . CYS A 1 95 ? 22.612 36.513 -13.191 1.00 44.44 95 CYS A CA 1
ATOM 778 C C . CYS A 1 95 ? 21.899 35.185 -13.515 1.00 44.44 95 CYS A C 1
ATOM 780 O O . CYS A 1 95 ? 22.525 34.246 -14.000 1.00 44.44 95 CYS A O 1
ATOM 782 N N . PHE A 1 96 ? 20.582 35.105 -13.305 1.00 44.81 96 PHE A N 1
ATOM 783 C CA . PHE A 1 96 ? 19.791 33.933 -13.674 1.00 44.81 96 PHE A CA 1
ATOM 784 C C . PHE A 1 96 ? 18.630 34.350 -14.576 1.00 44.81 96 PHE A C 1
ATOM 786 O O . PHE A 1 96 ? 17.730 35.079 -14.162 1.00 44.81 96 PHE A O 1
ATOM 793 N N . THR A 1 97 ? 18.672 33.896 -15.829 1.00 44.59 97 THR A N 1
ATOM 794 C CA . THR A 1 97 ? 17.605 34.089 -16.817 1.00 44.59 97 THR A CA 1
ATOM 795 C C . THR A 1 97 ? 16.261 33.622 -16.257 1.00 44.59 97 THR A C 1
ATOM 797 O O . THR A 1 97 ? 16.170 32.522 -15.713 1.00 44.59 97 THR A O 1
ATOM 800 N N . SER A 1 98 ? 15.225 34.454 -16.409 1.00 40.06 98 SER A N 1
ATOM 801 C CA . SER A 1 98 ? 13.837 34.116 -16.073 1.00 40.06 98 SER A CA 1
ATOM 802 C C . SER A 1 98 ? 13.444 32.799 -16.745 1.00 40.06 98 SER A C 1
ATOM 804 O O . SER A 1 98 ? 13.492 32.678 -17.969 1.00 40.06 98 SER A O 1
ATOM 806 N N . ILE A 1 99 ? 13.068 31.806 -15.940 1.00 42.47 99 ILE A N 1
ATOM 807 C CA . ILE A 1 99 ? 12.518 30.552 -16.444 1.00 42.47 99 ILE A CA 1
ATOM 808 C C . ILE A 1 99 ? 11.019 30.791 -16.623 1.00 42.47 99 ILE A C 1
ATOM 810 O O . ILE A 1 99 ? 10.215 30.502 -15.743 1.00 42.47 99 ILE A O 1
ATOM 814 N N . SER A 1 100 ? 10.626 31.329 -17.776 1.00 35.75 100 SER A N 1
ATOM 815 C CA . SER A 1 100 ? 9.215 31.483 -18.165 1.00 35.75 100 SER A CA 1
ATOM 816 C C . SER A 1 100 ? 8.497 30.143 -18.394 1.00 35.75 100 SER A C 1
ATOM 818 O O . SER A 1 100 ? 7.326 30.119 -18.770 1.00 35.75 100 SER A O 1
ATOM 820 N N . LYS A 1 101 ? 9.176 29.012 -18.162 1.00 38.06 101 LYS A N 1
ATOM 821 C CA . LYS A 1 101 ? 8.623 27.668 -18.308 1.00 38.06 101 LYS A CA 1
ATOM 822 C C . LYS A 1 101 ? 9.343 26.698 -17.366 1.00 38.06 101 LYS A C 1
ATOM 824 O O . LYS A 1 101 ? 10.393 26.167 -17.713 1.00 38.06 101 LYS A O 1
ATOM 829 N N . PHE A 1 102 ? 8.808 26.472 -16.164 1.00 36.47 102 PHE A N 1
ATOM 830 C CA . PHE A 1 102 ? 9.271 25.383 -15.292 1.00 36.47 102 PHE A CA 1
ATOM 831 C C . PHE A 1 102 ? 8.727 24.059 -15.849 1.00 36.47 102 PHE A C 1
ATOM 833 O O . PHE A 1 102 ? 7.747 23.504 -15.360 1.00 36.47 102 PHE A O 1
ATOM 840 N N . GLY A 1 103 ? 9.298 23.617 -16.967 1.00 36.66 103 GLY A N 1
ATOM 841 C CA . GLY A 1 103 ? 9.088 22.280 -17.499 1.00 36.66 103 GLY A CA 1
ATOM 842 C C . GLY A 1 103 ? 10.128 21.353 -16.890 1.00 36.66 103 GLY A C 1
ATOM 843 O O . GLY A 1 103 ? 11.318 21.617 -17.001 1.00 36.66 103 GLY A O 1
ATOM 844 N N . LEU A 1 104 ? 9.687 20.256 -16.275 1.00 37.31 104 LEU A N 1
ATOM 845 C CA . LEU A 1 104 ? 10.554 19.108 -15.959 1.00 37.31 104 LEU A CA 1
ATOM 846 C C . LEU A 1 104 ? 11.005 18.348 -17.223 1.00 37.31 104 LEU A C 1
ATOM 848 O O . LEU A 1 104 ? 11.720 17.362 -17.111 1.00 37.31 104 LEU A O 1
ATOM 852 N N . ILE A 1 105 ? 10.555 18.807 -18.391 1.00 36.22 105 ILE A N 1
ATOM 853 C CA . ILE A 1 105 ? 10.798 18.254 -19.717 1.00 36.22 105 ILE A CA 1
ATOM 854 C C . ILE A 1 105 ? 11.624 19.300 -20.465 1.00 36.22 105 ILE A C 1
ATOM 856 O O . ILE A 1 105 ? 11.204 20.462 -20.567 1.00 36.22 105 ILE A O 1
ATOM 860 N N . LEU A 1 106 ? 12.806 18.913 -20.936 1.00 41.44 106 LEU A N 1
ATOM 861 C CA . LEU A 1 106 ? 13.673 19.782 -21.727 1.00 41.44 106 LEU A CA 1
ATOM 862 C C . LEU A 1 106 ? 12.964 20.170 -23.042 1.00 41.44 106 LEU A C 1
ATOM 864 O O . LEU A 1 106 ? 12.176 19.385 -23.566 1.00 41.44 106 LEU A O 1
ATOM 868 N N . PRO A 1 107 ? 13.226 21.356 -23.627 1.00 46.38 107 PRO A N 1
ATOM 869 C CA . PRO A 1 107 ? 12.588 21.786 -24.879 1.00 46.38 107 PRO A CA 1
ATOM 870 C C . PRO A 1 107 ? 12.719 20.778 -26.035 1.00 46.38 107 PRO A C 1
ATOM 872 O O . PRO A 1 107 ? 11.837 20.671 -26.883 1.00 46.38 107 PRO A O 1
ATOM 875 N N . GLU A 1 108 ? 13.806 20.018 -26.041 1.00 46.53 108 GLU A N 1
ATOM 876 C CA . GLU A 1 108 ? 14.076 18.933 -26.984 1.00 46.53 108 GLU A CA 1
ATOM 877 C C . GLU A 1 108 ? 13.257 17.654 -26.703 1.00 46.53 108 GLU A C 1
ATOM 879 O O . GLU A 1 108 ? 12.821 16.999 -27.643 1.00 46.53 108 GLU A O 1
ATOM 884 N N . GLU A 1 109 ? 12.909 17.373 -25.444 1.00 41.69 109 GLU A N 1
ATOM 885 C CA . GLU A 1 109 ? 12.014 16.272 -25.041 1.00 41.69 109 GLU A CA 1
ATOM 886 C C . GLU A 1 109 ? 10.526 16.603 -25.284 1.00 41.69 109 GLU A C 1
ATOM 888 O O . GLU A 1 109 ? 9.686 15.708 -25.395 1.00 41.69 109 GLU A O 1
ATOM 893 N N . THR A 1 110 ? 10.165 17.889 -25.407 1.00 48.22 110 THR A N 1
ATOM 894 C CA . THR A 1 110 ? 8.784 18.282 -25.744 1.00 48.22 110 THR A CA 1
ATOM 895 C C . THR A 1 110 ? 8.355 17.814 -27.133 1.00 48.22 110 THR A C 1
ATOM 897 O O . THR A 1 110 ? 7.186 17.484 -27.306 1.00 48.22 110 THR A O 1
ATOM 900 N N . HIS A 1 111 ? 9.274 17.744 -28.102 1.00 50.56 111 HIS A N 1
ATOM 901 C CA . HIS A 1 111 ? 8.968 17.202 -29.432 1.00 50.56 111 HIS A CA 1
ATOM 902 C C . HIS A 1 111 ? 8.751 15.688 -29.393 1.00 50.56 111 HIS A C 1
ATOM 904 O O . HIS A 1 111 ? 7.884 15.184 -30.097 1.00 50.56 111 HIS A O 1
ATOM 910 N N . GLU A 1 112 ? 9.460 14.970 -28.516 1.00 48.59 112 GLU A N 1
ATOM 911 C CA . GLU A 1 112 ? 9.220 13.539 -28.315 1.00 48.59 112 GLU A CA 1
ATOM 912 C C . GLU A 1 112 ? 7.844 13.287 -27.688 1.00 48.59 112 GLU A C 1
ATOM 914 O O . GLU A 1 112 ? 7.152 12.365 -28.104 1.00 48.59 112 GLU A O 1
ATOM 919 N N . MET A 1 113 ? 7.404 14.127 -26.741 1.00 40.41 113 MET A N 1
ATOM 920 C CA . MET A 1 113 ? 6.083 14.005 -26.108 1.00 40.41 113 MET A CA 1
ATOM 921 C C . MET A 1 113 ? 4.906 14.404 -27.005 1.00 40.41 113 MET A C 1
ATOM 923 O O . MET A 1 113 ? 3.825 13.836 -26.846 1.00 40.41 113 MET A O 1
ATOM 927 N N . GLU A 1 114 ? 5.084 15.356 -27.925 1.00 45.28 114 GLU A N 1
ATOM 928 C CA . GLU A 1 114 ? 4.044 15.748 -28.892 1.00 45.28 114 GLU A CA 1
ATOM 929 C C . GLU A 1 114 ? 3.688 14.601 -29.859 1.00 45.28 114 GLU A C 1
ATOM 931 O O . GLU A 1 114 ? 2.539 14.508 -30.296 1.00 45.28 114 GLU A O 1
ATOM 936 N N . ASP A 1 115 ? 4.622 13.671 -30.086 1.00 43.72 115 ASP A N 1
ATOM 937 C CA . ASP A 1 115 ? 4.421 12.450 -30.875 1.00 43.72 115 ASP A CA 1
ATOM 938 C C . ASP A 1 115 ? 3.968 11.233 -30.038 1.00 43.72 115 ASP A C 1
ATOM 940 O O . ASP A 1 115 ? 3.599 10.190 -30.595 1.00 43.72 115 ASP A O 1
ATOM 944 N N . VAL A 1 116 ? 3.923 11.337 -28.700 1.00 38.12 116 VAL A N 1
ATOM 945 C CA . VAL A 1 116 ? 3.371 10.276 -27.841 1.00 38.12 116 VAL A CA 1
ATOM 946 C C . VAL A 1 116 ? 1.850 10.320 -27.901 1.00 38.12 116 VAL A C 1
ATOM 948 O O . VAL A 1 116 ? 1.153 10.911 -27.074 1.00 38.12 116 VAL A O 1
ATOM 951 N N . ILE A 1 117 ? 1.297 9.600 -28.870 1.00 37.31 117 ILE A N 1
ATOM 952 C CA . ILE A 1 117 ? -0.104 9.210 -28.816 1.00 37.31 117 ILE A CA 1
ATOM 953 C C . ILE A 1 117 ? -0.237 8.203 -27.670 1.00 37.31 117 ILE A C 1
ATOM 955 O O . ILE A 1 117 ? 0.209 7.059 -27.778 1.00 37.31 117 ILE A O 1
ATOM 959 N N . PHE A 1 118 ? -0.885 8.608 -26.572 1.00 40.06 118 PHE A N 1
ATOM 960 C CA . PHE A 1 118 ? -1.355 7.688 -25.534 1.00 40.06 118 PHE A CA 1
ATOM 961 C C . PHE A 1 118 ? -2.479 6.814 -26.103 1.00 40.06 118 PHE A C 1
ATOM 963 O O . PHE A 1 118 ? -3.665 6.982 -25.817 1.00 40.06 118 PHE A O 1
ATOM 970 N N . CYS A 1 119 ? -2.103 5.865 -26.950 1.00 37.50 119 CYS A N 1
ATOM 971 C CA . CYS A 1 119 ? -2.976 4.797 -27.377 1.00 37.50 119 CYS A CA 1
ATOM 972 C C . CYS A 1 119 ? -3.207 3.906 -26.165 1.00 37.50 119 CYS A C 1
ATOM 974 O O . CYS A 1 119 ? -2.312 3.187 -25.720 1.00 37.50 119 CYS A O 1
ATOM 976 N N . ARG A 1 120 ? -4.429 3.926 -25.631 1.00 40.16 120 ARG A N 1
ATOM 977 C CA . ARG A 1 120 ? -4.876 2.867 -24.733 1.00 40.16 120 ARG A CA 1
ATOM 978 C C . ARG A 1 120 ? -4.787 1.573 -25.539 1.00 40.16 120 ARG A C 1
ATOM 980 O O . ARG A 1 120 ? -5.579 1.388 -26.461 1.00 40.16 120 ARG A O 1
ATOM 987 N N . GLN A 1 121 ? -3.791 0.733 -25.259 1.00 44.09 121 GLN A N 1
ATOM 988 C CA . GLN A 1 121 ? -3.680 -0.558 -25.928 1.00 44.09 121 GLN A CA 1
ATOM 989 C C . GLN A 1 121 ? -5.017 -1.284 -25.770 1.00 44.09 121 GLN A C 1
ATOM 991 O O . GLN A 1 121 ? -5.534 -1.443 -24.665 1.00 44.09 121 GLN A O 1
ATOM 996 N N . SER A 1 122 ? -5.604 -1.677 -26.899 1.00 47.66 122 SER A N 1
ATOM 997 C CA . SER A 1 122 ? -6.881 -2.396 -26.957 1.00 47.66 122 SER A CA 1
ATOM 998 C C . SER A 1 122 ? -6.788 -3.804 -26.365 1.00 47.66 122 SER A C 1
ATOM 1000 O O . SER A 1 122 ? -7.810 -4.449 -26.143 1.00 47.66 122 SER A O 1
ATOM 1002 N N . HIS A 1 123 ? -5.567 -4.269 -26.093 1.00 51.22 123 HIS A N 1
ATOM 1003 C CA . HIS A 1 123 ? -5.266 -5.524 -25.430 1.00 51.22 123 HIS A CA 1
ATOM 1004 C C . HIS A 1 123 ? -4.600 -5.217 -24.093 1.00 51.22 123 HIS A C 1
ATOM 1006 O O . HIS A 1 123 ? -3.595 -4.510 -24.048 1.00 51.22 123 HIS A O 1
ATOM 1012 N N . ILE A 1 124 ? -5.170 -5.743 -23.008 1.00 57.53 124 ILE A N 1
ATOM 1013 C CA . ILE A 1 124 ? -4.516 -5.739 -21.702 1.00 57.53 124 ILE A CA 1
ATOM 1014 C C . ILE A 1 124 ? -3.292 -6.640 -21.852 1.00 57.53 124 ILE A C 1
ATOM 1016 O O . ILE A 1 124 ? -3.409 -7.863 -21.913 1.00 57.53 124 ILE A O 1
ATOM 1020 N N . ILE A 1 125 ? -2.122 -6.027 -22.003 1.00 64.94 125 ILE A N 1
ATOM 1021 C CA . ILE A 1 125 ? -0.866 -6.751 -21.906 1.00 64.94 125 ILE A CA 1
ATOM 1022 C C . ILE A 1 125 ? -0.701 -7.100 -20.430 1.00 64.94 125 ILE A C 1
ATOM 1024 O O . ILE A 1 125 ? -0.463 -6.226 -19.601 1.00 64.94 125 ILE A O 1
ATOM 1028 N N . ASN A 1 126 ? -0.874 -8.380 -20.106 1.00 83.06 126 ASN A N 1
ATOM 1029 C CA . ASN A 1 126 ? -0.736 -8.855 -18.734 1.00 83.06 126 ASN A CA 1
ATOM 1030 C C . ASN A 1 126 ? 0.719 -8.860 -18.271 1.00 83.06 126 ASN A C 1
ATOM 1032 O O . ASN A 1 126 ? 0.932 -8.879 -17.070 1.00 83.06 126 ASN A O 1
ATOM 1036 N N . GLU A 1 127 ? 1.701 -8.834 -19.177 1.00 90.31 127 GLU A N 1
ATOM 1037 C CA . GLU A 1 127 ? 3.125 -8.862 -18.843 1.00 90.31 127 GLU A CA 1
ATOM 1038 C C . GLU A 1 127 ? 3.937 -7.894 -19.708 1.00 90.31 127 GLU A C 1
ATOM 1040 O O . GLU A 1 127 ? 3.902 -7.956 -20.936 1.00 90.31 127 GLU A O 1
ATOM 1045 N N . ALA A 1 128 ? 4.699 -7.015 -19.067 1.00 91.75 128 ALA A N 1
ATOM 1046 C CA . ALA A 1 128 ? 5.496 -5.985 -19.723 1.00 91.75 128 ALA A CA 1
ATOM 1047 C C . ALA A 1 128 ? 6.798 -5.739 -18.946 1.00 91.75 128 ALA A C 1
ATOM 1049 O O . ALA A 1 128 ? 6.915 -6.173 -17.802 1.00 91.75 128 ALA A O 1
ATOM 1050 N N . PRO A 1 129 ? 7.788 -5.033 -19.513 1.00 93.75 129 PRO A N 1
ATOM 1051 C CA . PRO A 1 129 ? 8.890 -4.505 -18.718 1.00 93.75 129 PRO A CA 1
ATOM 1052 C C . PRO A 1 129 ? 8.379 -3.671 -17.540 1.00 93.75 129 PRO A C 1
ATOM 1054 O O . PRO A 1 129 ? 7.417 -2.909 -17.680 1.00 93.75 129 PRO A O 1
ATOM 1057 N N . ALA A 1 130 ? 9.015 -3.807 -16.379 1.00 90.19 130 ALA A N 1
ATOM 1058 C CA . ALA A 1 130 ? 8.742 -2.945 -15.237 1.00 90.19 130 ALA A CA 1
ATOM 1059 C C . ALA A 1 130 ? 9.085 -1.487 -15.577 1.00 90.19 130 ALA A C 1
ATOM 1061 O O . ALA A 1 130 ? 10.000 -1.210 -16.359 1.00 90.19 130 ALA A O 1
ATOM 1062 N N . SER A 1 131 ? 8.358 -0.544 -14.980 1.00 86.31 131 SER A N 1
ATOM 1063 C CA . SER A 1 131 ? 8.671 0.877 -15.125 1.00 86.31 131 SER A CA 1
ATOM 1064 C C . SER A 1 131 ? 10.039 1.206 -14.515 1.00 86.31 131 SER A C 1
ATOM 1066 O O . SER A 1 131 ? 10.539 0.497 -13.637 1.00 86.31 131 SER A O 1
ATOM 1068 N N . PHE A 1 132 ? 10.645 2.323 -14.926 1.00 82.12 132 PHE A N 1
ATOM 1069 C CA . PHE A 1 132 ? 11.911 2.776 -14.338 1.00 82.12 132 PHE A CA 1
ATOM 1070 C C . PHE A 1 132 ? 11.818 2.969 -12.817 1.00 82.12 132 PHE A C 1
ATOM 1072 O O . PHE A 1 132 ? 12.751 2.616 -12.096 1.00 82.12 132 PHE A O 1
ATOM 1079 N N . ALA A 1 133 ? 10.684 3.471 -12.318 1.00 81.12 133 ALA A N 1
ATOM 1080 C CA . ALA A 1 133 ? 10.449 3.637 -10.886 1.00 81.12 133 ALA A CA 1
ATOM 1081 C C . ALA A 1 133 ? 10.375 2.284 -10.157 1.00 81.12 133 ALA A C 1
ATOM 1083 O O . ALA A 1 133 ? 11.031 2.104 -9.132 1.00 81.12 133 ALA A O 1
ATOM 1084 N N . GLN A 1 134 ? 9.649 1.312 -10.721 1.00 87.44 134 GLN A N 1
ATOM 1085 C CA . GLN A 1 134 ? 9.574 -0.052 -10.187 1.00 87.44 134 GLN A CA 1
ATOM 1086 C C . GLN A 1 134 ? 10.953 -0.716 -10.143 1.00 87.44 134 GLN A C 1
ATOM 1088 O O . GLN A 1 134 ? 11.339 -1.265 -9.113 1.00 87.44 134 GLN A O 1
ATOM 1093 N N . ALA A 1 135 ? 11.721 -0.617 -11.232 1.00 87.19 135 ALA A N 1
ATOM 1094 C CA . ALA A 1 135 ? 13.074 -1.158 -11.307 1.00 87.19 135 ALA A CA 1
ATOM 1095 C C . ALA A 1 135 ? 14.011 -0.519 -10.275 1.00 87.19 135 ALA A C 1
ATOM 1097 O O . ALA A 1 135 ? 14.783 -1.227 -9.630 1.00 87.19 135 ALA A O 1
ATOM 1098 N N . ARG A 1 136 ? 13.913 0.802 -10.071 1.00 85.06 136 ARG A N 1
ATOM 1099 C CA . ARG A 1 136 ? 14.703 1.527 -9.069 1.00 85.06 136 ARG A CA 1
ATOM 1100 C C . ARG A 1 136 ? 14.402 1.051 -7.652 1.00 85.06 136 ARG A C 1
ATOM 1102 O O . ARG A 1 136 ? 15.345 0.747 -6.929 1.00 85.06 136 ARG A O 1
ATOM 1109 N N . ILE A 1 137 ? 13.121 0.971 -7.287 1.00 85.62 137 ILE A N 1
ATOM 1110 C CA . ILE A 1 137 ? 12.674 0.523 -5.959 1.00 85.62 137 ILE A CA 1
ATOM 1111 C C . ILE A 1 137 ? 13.122 -0.919 -5.715 1.00 85.62 137 ILE A C 1
ATOM 1113 O O . ILE A 1 137 ? 13.795 -1.192 -4.728 1.00 85.62 137 ILE A O 1
ATOM 1117 N N . TRP A 1 138 ? 12.836 -1.825 -6.653 1.00 86.38 138 TRP A N 1
ATOM 1118 C CA . TRP A 1 138 ? 13.213 -3.237 -6.550 1.00 86.38 138 TRP A CA 1
ATOM 1119 C C . TRP A 1 138 ? 14.728 -3.431 -6.406 1.00 86.38 138 TRP A C 1
ATOM 1121 O O . TRP A 1 138 ? 15.190 -4.281 -5.642 1.00 86.38 138 TRP A O 1
ATOM 1131 N N . LEU A 1 139 ? 15.519 -2.638 -7.135 1.00 83.88 139 LEU A N 1
ATOM 1132 C CA . LEU A 1 139 ? 16.975 -2.677 -7.055 1.00 83.88 139 LEU A CA 1
ATOM 1133 C C . LEU A 1 139 ? 17.476 -2.120 -5.720 1.00 83.88 139 LEU A C 1
ATOM 1135 O O . LEU A 1 139 ? 18.341 -2.734 -5.099 1.00 83.88 139 LEU A O 1
ATOM 1139 N N . ASP A 1 140 ? 16.928 -0.989 -5.269 1.00 80.75 140 ASP A N 1
ATOM 1140 C CA . ASP A 1 140 ? 17.269 -0.397 -3.975 1.00 80.75 140 ASP A CA 1
ATOM 1141 C C . ASP A 1 140 ? 16.966 -1.362 -2.831 1.00 80.75 140 ASP A C 1
ATOM 1143 O O . ASP A 1 140 ? 17.791 -1.507 -1.928 1.00 80.75 140 ASP A O 1
ATOM 1147 N N . GLU A 1 141 ? 15.859 -2.102 -2.912 1.00 79.50 141 GLU A N 1
ATOM 1148 C CA . GLU A 1 141 ? 15.509 -3.098 -1.905 1.00 79.50 141 GLU A CA 1
ATOM 1149 C C . GLU A 1 141 ? 16.505 -4.256 -1.813 1.00 79.50 141 GLU A C 1
ATOM 1151 O O . GLU A 1 141 ? 16.813 -4.728 -0.717 1.00 79.50 141 GLU A O 1
ATOM 1156 N N . ARG A 1 142 ? 17.046 -4.689 -2.957 1.00 75.88 142 ARG A N 1
ATOM 1157 C CA . ARG A 1 142 ? 18.003 -5.802 -3.037 1.00 75.88 142 ARG A CA 1
ATOM 1158 C C . ARG A 1 142 ? 19.450 -5.385 -2.777 1.00 75.88 142 ARG A C 1
ATOM 1160 O O . ARG A 1 142 ? 20.228 -6.208 -2.305 1.00 75.88 142 ARG A O 1
ATOM 1167 N N . ILE A 1 143 ? 19.825 -4.147 -3.106 1.00 70.62 143 ILE A N 1
ATOM 1168 C CA . ILE A 1 143 ? 21.206 -3.653 -2.985 1.00 70.62 143 ILE A CA 1
ATOM 1169 C C . ILE A 1 143 ? 21.439 -2.923 -1.660 1.00 70.62 143 ILE A C 1
ATOM 1171 O O . ILE A 1 143 ? 22.457 -3.165 -1.011 1.00 70.62 143 ILE A O 1
ATOM 1175 N N . ARG A 1 144 ? 20.545 -2.008 -1.254 1.00 61.09 144 ARG A N 1
ATOM 1176 C CA . ARG A 1 144 ? 20.785 -1.161 -0.070 1.00 61.09 144 ARG A CA 1
ATOM 1177 C C . ARG A 1 144 ? 20.489 -1.887 1.238 1.00 61.09 144 ARG A C 1
ATOM 1179 O O . ARG A 1 144 ? 21.164 -1.625 2.235 1.00 61.09 144 ARG A O 1
ATOM 1186 N N . PHE A 1 145 ? 19.535 -2.817 1.251 1.00 59.06 145 PHE A N 1
ATOM 1187 C CA . PHE A 1 145 ? 19.208 -3.593 2.448 1.00 59.06 145 PHE A CA 1
ATOM 1188 C C . PHE A 1 145 ? 19.871 -4.962 2.378 1.00 59.06 145 PHE A C 1
ATOM 1190 O O . PHE A 1 145 ? 19.315 -5.928 1.864 1.00 59.06 145 PHE A O 1
ATOM 1197 N N . ASN A 1 146 ? 21.101 -5.008 2.890 1.00 50.53 146 ASN A N 1
ATOM 1198 C CA . ASN A 1 146 ? 21.862 -6.238 3.067 1.00 50.53 146 ASN A CA 1
ATOM 1199 C C . ASN A 1 146 ? 21.000 -7.293 3.805 1.00 50.53 146 ASN A C 1
ATOM 1201 O O . ASN A 1 146 ? 20.519 -6.976 4.896 1.00 50.53 146 ASN A O 1
ATOM 1205 N N . PRO A 1 147 ? 20.832 -8.519 3.267 1.00 52.03 147 PRO A N 1
ATOM 1206 C CA . PRO A 1 147 ? 20.073 -9.590 3.924 1.00 52.03 147 PRO A CA 1
ATOM 1207 C C . PRO A 1 147 ? 20.609 -9.977 5.316 1.00 52.03 147 PRO A C 1
ATOM 1209 O O . PRO A 1 147 ? 19.863 -10.540 6.112 1.00 52.03 147 PRO A O 1
ATOM 1212 N N . ASP A 1 148 ? 21.863 -9.639 5.641 1.00 53.44 148 ASP A N 1
ATOM 1213 C CA . ASP A 1 148 ? 22.508 -9.944 6.929 1.00 53.44 148 ASP A CA 1
ATOM 1214 C C . ASP A 1 148 ? 22.284 -8.871 8.018 1.00 53.44 148 ASP A C 1
ATOM 1216 O O . ASP A 1 148 ? 22.756 -9.009 9.150 1.00 53.44 148 ASP A O 1
ATOM 1220 N N . LYS A 1 149 ? 21.598 -7.767 7.700 1.00 55.53 149 LYS A N 1
ATOM 1221 C CA . LYS A 1 149 ? 21.196 -6.722 8.660 1.00 55.53 149 LYS A CA 1
ATOM 1222 C C . LYS A 1 149 ? 19.670 -6.686 8.753 1.00 55.53 149 LYS A C 1
ATOM 1224 O O . LYS A 1 149 ? 19.021 -7.058 7.782 1.00 55.53 149 LYS A O 1
ATOM 1229 N N . PRO A 1 150 ? 19.072 -6.231 9.874 1.00 54.78 150 PRO A N 1
ATOM 1230 C CA . PRO A 1 150 ? 17.618 -6.144 9.976 1.00 54.78 150 PRO A CA 1
ATOM 1231 C C . PRO A 1 150 ? 17.075 -5.270 8.840 1.00 54.78 150 PRO A C 1
ATOM 1233 O O . PRO A 1 150 ? 17.271 -4.051 8.815 1.00 54.78 150 PRO A O 1
ATOM 1236 N N . GLN A 1 151 ? 16.455 -5.931 7.864 1.00 59.66 151 GLN A N 1
ATOM 1237 C CA . GLN A 1 151 ? 15.940 -5.332 6.644 1.00 59.66 151 GLN A CA 1
ATOM 1238 C C . GLN A 1 151 ? 14.804 -4.392 7.052 1.00 59.66 151 GLN A C 1
ATOM 1240 O O . GLN A 1 151 ? 13.756 -4.832 7.513 1.00 59.66 15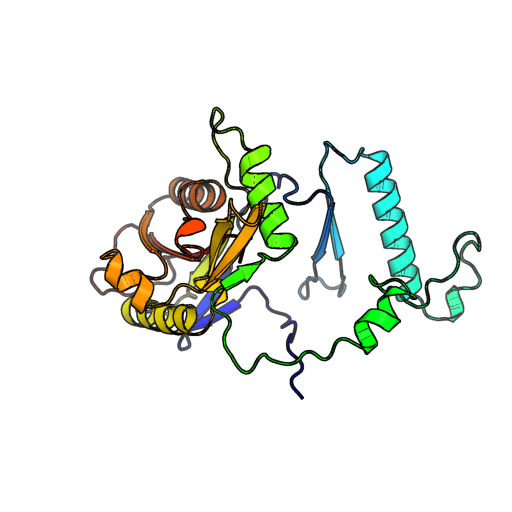1 GLN A O 1
ATOM 1245 N N . THR A 1 152 ? 15.035 -3.082 6.971 1.00 64.12 152 THR A N 1
ATOM 1246 C CA . THR A 1 152 ? 13.970 -2.106 7.214 1.00 64.12 152 THR A CA 1
ATOM 1247 C C . THR A 1 152 ? 13.243 -1.883 5.897 1.00 64.12 152 THR A C 1
ATOM 1249 O O . THR A 1 152 ? 13.849 -1.418 4.934 1.00 64.12 152 THR A O 1
ATOM 1252 N N . ALA A 1 153 ? 11.954 -2.203 5.853 1.00 76.44 153 ALA A N 1
ATOM 1253 C CA . ALA A 1 153 ? 11.110 -1.993 4.682 1.00 76.44 153 ALA A CA 1
ATOM 1254 C C . ALA A 1 153 ? 10.776 -0.510 4.517 1.00 76.44 153 ALA A C 1
ATOM 1256 O O . ALA A 1 153 ? 9.791 -0.010 5.051 1.00 76.44 153 ALA A O 1
ATOM 1257 N N . ILE A 1 154 ? 11.616 0.239 3.806 1.00 78.69 154 ILE A N 1
ATOM 1258 C CA . ILE A 1 154 ? 11.410 1.688 3.655 1.00 78.69 154 ILE A CA 1
ATOM 1259 C C . ILE A 1 154 ? 10.297 2.035 2.657 1.00 78.69 154 ILE A C 1
ATOM 1261 O O . ILE A 1 154 ? 9.769 3.150 2.690 1.00 78.69 154 ILE A O 1
ATOM 1265 N N . TYR A 1 155 ? 9.923 1.101 1.782 1.00 85.94 155 TYR A N 1
ATOM 1266 C CA . TYR A 1 155 ? 8.936 1.321 0.725 1.00 85.94 155 TYR A CA 1
ATOM 1267 C C . TYR A 1 155 ? 7.515 0.901 1.111 1.00 85.94 155 TYR A C 1
ATOM 1269 O O . TYR A 1 155 ? 6.606 1.025 0.294 1.00 85.94 155 TYR A O 1
ATOM 1277 N N . ASN A 1 156 ? 7.282 0.534 2.373 1.00 88.94 156 ASN A N 1
ATOM 1278 C CA . ASN A 1 156 ? 5.927 0.429 2.904 1.00 88.94 156 ASN A CA 1
ATOM 1279 C C . ASN A 1 156 ? 5.299 1.831 3.019 1.00 88.94 156 ASN A C 1
ATOM 1281 O O . ASN A 1 156 ? 5.952 2.815 3.406 1.00 88.94 156 ASN A O 1
ATOM 1285 N N . MET A 1 157 ? 4.014 1.924 2.688 1.00 89.44 157 MET A N 1
ATOM 1286 C CA . MET A 1 157 ? 3.212 3.145 2.745 1.00 89.44 157 MET A CA 1
ATOM 1287 C C . MET A 1 157 ? 1.921 2.886 3.533 1.00 89.44 157 MET A C 1
ATOM 1289 O O . MET A 1 157 ? 0.858 2.716 2.933 1.00 89.44 157 MET A O 1
ATOM 1293 N N . PRO A 1 158 ? 1.993 2.838 4.877 1.00 89.88 158 PRO A N 1
ATOM 1294 C CA . PRO A 1 158 ? 0.813 2.656 5.707 1.00 89.88 158 PRO A CA 1
ATOM 1295 C C . PRO A 1 158 ? 0.002 3.952 5.812 1.00 89.88 158 PRO A C 1
ATOM 1297 O O . PRO A 1 158 ? 0.524 5.025 6.128 1.00 89.88 158 PRO A O 1
ATOM 1300 N N . PHE A 1 159 ? -1.306 3.832 5.617 1.00 87.44 159 PHE A N 1
ATOM 1301 C CA . PHE A 1 159 ? -2.293 4.879 5.834 1.00 87.44 159 PHE A CA 1
ATOM 1302 C C . PHE A 1 159 ? -3.265 4.411 6.915 1.00 87.44 159 PHE A C 1
ATOM 1304 O O . PHE A 1 159 ? -4.090 3.532 6.671 1.00 87.44 159 PHE A O 1
ATOM 1311 N N . ALA A 1 160 ? -3.141 4.978 8.115 1.00 88.50 160 ALA A N 1
ATOM 1312 C CA . ALA A 1 160 ? -3.990 4.650 9.254 1.00 88.50 160 ALA A CA 1
ATOM 1313 C C . ALA A 1 160 ? -5.220 5.566 9.318 1.00 88.50 160 ALA A C 1
ATOM 1315 O O . ALA A 1 160 ? -5.114 6.785 9.168 1.00 88.50 160 ALA A O 1
ATOM 1316 N N . TYR A 1 161 ? -6.376 4.973 9.591 1.00 87.44 161 TYR A N 1
ATOM 1317 C CA . TYR A 1 161 ? -7.681 5.615 9.623 1.00 87.44 161 TYR A CA 1
ATOM 1318 C C . TYR A 1 161 ? -8.457 5.202 10.866 1.00 87.44 161 TYR A C 1
ATOM 1320 O O . TYR A 1 161 ? -8.408 4.049 11.298 1.00 87.44 161 TYR A O 1
ATOM 1328 N N . ARG A 1 162 ? -9.240 6.141 11.394 1.00 87.31 162 ARG A N 1
ATOM 1329 C CA . ARG A 1 162 ? -10.201 5.905 12.473 1.00 87.31 162 ARG A CA 1
ATOM 1330 C C . ARG A 1 162 ? -11.576 6.416 12.060 1.00 87.31 162 ARG A C 1
ATOM 1332 O O . ARG A 1 162 ? -11.683 7.485 11.463 1.00 87.31 162 ARG A O 1
ATOM 1339 N N . LEU A 1 163 ? -12.620 5.662 12.387 1.00 83.19 163 LEU A N 1
ATOM 1340 C CA . LEU A 1 163 ? -14.010 6.065 12.161 1.00 83.19 163 LEU A CA 1
ATOM 1341 C C . LEU A 1 163 ? -14.378 7.277 13.030 1.00 83.19 163 LEU A C 1
ATOM 1343 O O . LEU A 1 163 ? -13.959 7.365 14.188 1.00 83.19 163 LEU A O 1
ATOM 1347 N N . HIS A 1 164 ? -15.214 8.180 12.516 1.00 80.06 164 HIS A N 1
ATOM 1348 C CA . HIS A 1 164 ? -15.834 9.196 13.369 1.00 80.06 164 HIS A CA 1
ATOM 1349 C C . HIS A 1 164 ? -16.738 8.563 14.434 1.00 80.06 164 HIS A C 1
ATOM 1351 O O . HIS A 1 164 ? -17.319 7.489 14.250 1.00 80.06 164 HIS A O 1
ATOM 1357 N N . SER A 1 165 ? -16.893 9.262 15.560 1.00 79.00 165 SER A N 1
ATOM 1358 C CA . SER A 1 165 ? -17.838 8.866 16.603 1.00 79.00 165 SER A CA 1
ATOM 1359 C C . SER A 1 165 ? -19.258 8.727 16.037 1.00 79.00 165 SER A C 1
ATOM 1361 O O . SER A 1 165 ? -19.661 9.431 15.111 1.00 79.00 165 SER A O 1
ATOM 1363 N N . GLY A 1 166 ? -20.009 7.761 16.570 1.00 78.12 166 GLY A N 1
ATOM 1364 C CA . GLY A 1 166 ? -21.383 7.473 16.141 1.00 78.12 166 GLY A CA 1
ATOM 1365 C C . GLY A 1 166 ? -21.521 6.636 14.864 1.00 78.12 166 GLY A C 1
ATOM 1366 O O . GLY A 1 166 ? -22.637 6.242 14.547 1.00 78.12 166 GLY A O 1
ATOM 1367 N N . HIS A 1 167 ? -20.425 6.316 14.171 1.00 81.12 167 HIS A N 1
ATOM 1368 C CA . HIS A 1 167 ? -20.449 5.468 12.980 1.00 81.12 167 HIS A CA 1
ATOM 1369 C C . HIS A 1 167 ? -19.907 4.070 13.277 1.00 81.12 167 HIS A C 1
ATOM 1371 O O . HIS A 1 167 ? -19.067 3.874 14.162 1.00 81.12 167 HIS A O 1
ATOM 1377 N N . THR A 1 168 ? -20.386 3.098 12.504 1.00 87.00 168 THR A N 1
ATOM 1378 C CA . THR A 1 168 ? -19.880 1.726 12.506 1.00 87.00 168 THR A CA 1
ATOM 1379 C C . THR A 1 168 ? -19.649 1.254 11.082 1.00 87.00 168 THR A C 1
ATOM 1381 O O . THR A 1 168 ? -20.434 1.600 10.203 1.00 87.00 168 THR A O 1
ATOM 1384 N N . LEU A 1 169 ? -18.631 0.424 10.864 1.00 87.31 169 LEU A N 1
ATOM 1385 C CA . LEU A 1 169 ? -18.346 -0.167 9.556 1.00 87.31 169 LEU A CA 1
ATOM 1386 C C . LEU A 1 169 ? -18.473 -1.687 9.615 1.00 87.31 169 LEU A C 1
ATOM 1388 O O . LEU A 1 169 ? -17.855 -2.328 10.465 1.00 87.31 169 LEU A O 1
ATOM 1392 N N . SER A 1 170 ? -19.217 -2.277 8.681 1.00 90.69 170 SER A N 1
ATOM 1393 C CA . SER A 1 170 ? -19.243 -3.731 8.532 1.00 90.69 170 SER A CA 1
ATOM 1394 C C . SER A 1 170 ? -17.958 -4.241 7.894 1.00 90.69 170 SER A C 1
ATOM 1396 O O . SER A 1 170 ? -17.629 -3.894 6.760 1.00 90.69 170 SER A O 1
ATOM 1398 N N . ILE A 1 171 ? -17.273 -5.157 8.576 1.00 90.12 171 ILE A N 1
ATOM 1399 C CA . ILE A 1 171 ? -16.062 -5.796 8.043 1.00 90.12 171 ILE A CA 1
ATOM 1400 C C . ILE A 1 171 ? -16.386 -6.612 6.792 1.00 90.12 171 ILE A C 1
ATOM 1402 O O . ILE A 1 171 ? -15.586 -6.679 5.863 1.00 90.12 171 ILE A O 1
ATOM 1406 N N . LYS A 1 172 ? -17.581 -7.206 6.723 1.00 88.50 172 LYS A N 1
ATOM 1407 C CA . LYS A 1 172 ? -18.025 -7.940 5.534 1.00 88.50 172 LYS A CA 1
ATOM 1408 C C . LYS A 1 172 ? -18.151 -7.014 4.320 1.00 88.50 172 LYS A C 1
ATOM 1410 O O . LYS A 1 172 ? -17.706 -7.380 3.235 1.00 88.50 172 LYS A O 1
ATOM 1415 N N . GLN A 1 173 ? -18.731 -5.826 4.501 1.00 87.06 173 GLN A N 1
ATOM 1416 C CA . GLN A 1 173 ? -18.831 -4.832 3.429 1.00 87.06 173 GLN A CA 1
ATOM 1417 C C . GLN A 1 173 ? -17.456 -4.273 3.058 1.00 87.06 173 GLN A C 1
ATOM 1419 O O . GLN A 1 173 ? -17.163 -4.170 1.871 1.00 87.06 173 GLN A O 1
ATOM 1424 N N . LEU A 1 174 ? -16.593 -3.998 4.043 1.00 87.19 174 LEU A N 1
ATOM 1425 C CA . LEU A 1 174 ? -15.211 -3.582 3.801 1.00 87.19 174 LEU A CA 1
ATOM 1426 C C . LEU A 1 174 ? -14.469 -4.614 2.944 1.00 87.19 174 LEU A C 1
ATOM 1428 O O . LEU A 1 174 ? -13.933 -4.264 1.899 1.00 87.19 174 LEU A O 1
ATOM 1432 N N . ARG A 1 175 ? -14.501 -5.895 3.332 1.00 89.94 175 ARG A N 1
ATOM 1433 C CA . ARG A 1 175 ? -13.911 -7.002 2.560 1.00 89.94 175 ARG A CA 1
ATOM 1434 C C . ARG A 1 175 ? -14.414 -7.013 1.124 1.00 89.94 175 ARG A C 1
ATOM 1436 O O . ARG A 1 175 ? -13.620 -7.064 0.190 1.00 89.94 175 ARG A O 1
ATOM 1443 N N . HIS A 1 176 ? -15.729 -6.927 0.945 1.00 85.56 176 HIS A N 1
ATOM 1444 C CA . HIS A 1 176 ? -16.335 -6.916 -0.380 1.00 85.56 176 HIS A CA 1
ATOM 1445 C C . HIS A 1 176 ? -15.872 -5.717 -1.223 1.00 85.56 176 HIS A C 1
ATOM 1447 O O . HIS A 1 176 ? -15.465 -5.895 -2.371 1.00 85.56 176 HIS A O 1
ATOM 1453 N N . ALA A 1 177 ? -15.864 -4.514 -0.645 1.00 86.81 177 ALA A N 1
ATOM 1454 C CA . ALA A 1 177 ? -15.396 -3.302 -1.309 1.00 86.81 177 ALA A CA 1
ATOM 1455 C C . ALA A 1 177 ? -13.910 -3.392 -1.692 1.00 86.81 177 ALA A C 1
ATOM 1457 O O . ALA A 1 177 ? -13.537 -2.996 -2.798 1.00 86.81 177 ALA A O 1
ATOM 1458 N N . LEU A 1 178 ? -13.071 -3.961 -0.821 1.00 89.88 178 LEU A N 1
ATOM 1459 C CA . LEU A 1 178 ? -11.655 -4.186 -1.102 1.00 89.88 178 LEU A CA 1
ATOM 1460 C C . LEU A 1 178 ? -11.456 -5.179 -2.248 1.00 89.88 178 LEU A C 1
ATOM 1462 O O . LEU A 1 178 ? -10.707 -4.868 -3.167 1.00 89.88 178 LEU A O 1
ATOM 1466 N N . HIS A 1 179 ? -12.176 -6.305 -2.273 1.00 88.50 179 HIS A N 1
ATOM 1467 C CA . HIS A 1 179 ? -12.117 -7.234 -3.408 1.00 88.50 179 HIS A CA 1
ATOM 1468 C C . HIS A 1 179 ? -12.499 -6.556 -4.725 1.00 88.50 179 HIS A C 1
ATOM 1470 O O . HIS A 1 179 ? -11.786 -6.701 -5.714 1.00 88.50 179 HIS A O 1
ATOM 1476 N N . LEU A 1 180 ? -13.594 -5.791 -4.748 1.00 86.00 180 LEU A N 1
ATOM 1477 C CA . LEU A 1 180 ? -14.009 -5.065 -5.951 1.00 86.00 180 LEU A CA 1
ATOM 1478 C C . LEU A 1 180 ? -12.956 -4.042 -6.392 1.00 86.00 180 LEU A C 1
ATOM 1480 O O . LEU A 1 180 ? -12.684 -3.920 -7.584 1.00 86.00 180 LEU A O 1
ATOM 1484 N N . THR A 1 181 ? -12.352 -3.332 -5.441 1.00 89.00 181 THR A N 1
ATOM 1485 C CA . THR A 1 181 ? -11.331 -2.312 -5.712 1.00 89.00 181 THR A CA 1
ATOM 1486 C C . THR A 1 181 ? -10.053 -2.946 -6.248 1.00 89.00 181 THR A C 1
ATOM 1488 O O . THR A 1 181 ? -9.588 -2.565 -7.319 1.00 89.00 181 THR A O 1
ATOM 1491 N N . VAL A 1 182 ? -9.518 -3.957 -5.562 1.00 90.31 182 VAL A N 1
ATOM 1492 C CA . VAL A 1 182 ? -8.298 -4.656 -5.983 1.00 90.31 182 VAL A CA 1
ATOM 1493 C C . VAL A 1 182 ? -8.501 -5.298 -7.351 1.00 90.31 182 VAL A C 1
ATOM 1495 O O . VAL A 1 182 ? -7.691 -5.059 -8.236 1.00 90.31 182 VAL A O 1
ATOM 1498 N N . ASN A 1 183 ? -9.618 -5.996 -7.583 1.00 85.94 183 ASN A N 1
ATOM 1499 C CA . ASN A 1 183 ? -9.917 -6.602 -8.887 1.00 85.94 183 ASN A CA 1
ATOM 1500 C C . ASN A 1 183 ? -10.031 -5.570 -10.018 1.00 85.94 183 ASN A C 1
ATOM 1502 O O . ASN A 1 183 ? -9.687 -5.854 -11.161 1.00 85.94 183 ASN A O 1
ATOM 1506 N N . LYS A 1 184 ? -10.543 -4.372 -9.719 1.00 86.44 184 LYS A N 1
ATOM 1507 C CA . LYS A 1 184 ? -10.724 -3.304 -10.707 1.00 86.44 184 LYS A CA 1
ATOM 1508 C C . LYS A 1 184 ? -9.407 -2.629 -11.100 1.00 86.44 184 LYS A C 1
ATOM 1510 O O . LYS A 1 184 ? -9.332 -2.067 -12.193 1.00 86.44 184 LYS A O 1
ATOM 1515 N N . HIS A 1 185 ? -8.404 -2.637 -10.224 1.00 87.25 185 HIS A N 1
ATOM 1516 C CA . HIS A 1 185 ? -7.177 -1.858 -10.382 1.00 87.25 185 HIS A CA 1
ATOM 1517 C C . HIS A 1 185 ? -5.945 -2.769 -10.522 1.00 87.25 185 HIS A C 1
ATOM 1519 O O . HIS A 1 185 ? -5.409 -3.203 -9.504 1.00 87.25 185 HIS A O 1
ATOM 1525 N N . PRO A 1 186 ? -5.458 -3.011 -11.761 1.00 89.75 186 PRO A N 1
ATOM 1526 C CA . PRO A 1 186 ? -4.311 -3.881 -12.045 1.00 89.75 186 PRO A CA 1
ATOM 1527 C C . PRO A 1 186 ? -3.055 -3.613 -11.221 1.00 89.75 186 PRO A C 1
ATOM 1529 O O . PRO A 1 186 ? -2.377 -4.556 -10.817 1.00 89.75 186 PRO A O 1
ATOM 1532 N N . SER A 1 187 ? -2.758 -2.343 -10.924 1.00 89.88 187 SER A N 1
ATOM 1533 C CA . SER A 1 187 ? -1.596 -1.979 -10.108 1.00 89.88 187 SER A CA 1
ATOM 1534 C C . SER A 1 187 ? -1.615 -2.686 -8.751 1.00 89.88 187 SER A C 1
ATOM 1536 O O . SER A 1 187 ? -0.600 -3.241 -8.353 1.00 89.88 187 SER A O 1
ATOM 1538 N N . LEU A 1 188 ? -2.781 -2.799 -8.099 1.00 92.12 188 LEU A N 1
ATOM 1539 C CA . LEU A 1 188 ? -2.941 -3.408 -6.767 1.00 92.12 188 LEU A CA 1
ATOM 1540 C C . LEU A 1 188 ? -2.721 -4.925 -6.722 1.00 92.12 188 LEU A C 1
ATOM 1542 O O . LEU A 1 188 ? -2.756 -5.507 -5.641 1.00 92.12 188 LEU A O 1
ATOM 1546 N N . HIS A 1 189 ? -2.520 -5.560 -7.871 1.00 92.38 189 HIS A N 1
ATOM 1547 C CA . HIS A 1 189 ? -2.215 -6.981 -7.986 1.00 92.38 189 HIS A CA 1
ATOM 1548 C C . HIS A 1 189 ? -1.174 -7.240 -9.084 1.00 92.38 189 HIS A C 1
ATOM 1550 O O . HIS A 1 189 ? -1.174 -8.283 -9.739 1.00 92.38 189 HIS A O 1
ATOM 1556 N N . THR A 1 190 ? -0.274 -6.281 -9.308 1.00 93.06 190 THR A N 1
ATOM 1557 C CA . THR A 1 190 ? 0.850 -6.441 -10.232 1.00 93.06 190 THR A CA 1
ATOM 1558 C C . THR A 1 190 ? 2.039 -7.061 -9.510 1.00 93.06 190 THR A C 1
ATOM 1560 O O . THR A 1 190 ? 2.475 -6.584 -8.465 1.00 93.06 190 THR A O 1
ATOM 1563 N N . SER A 1 191 ? 2.562 -8.140 -10.083 1.00 93.44 191 SER A N 1
ATOM 1564 C CA . SER A 1 191 ? 3.780 -8.811 -9.644 1.00 93.44 191 SER A CA 1
ATOM 1565 C C . SER A 1 191 ? 5.023 -8.267 -10.344 1.00 93.44 191 SER A C 1
ATOM 1567 O O . SER A 1 191 ? 4.940 -7.836 -11.492 1.00 93.44 191 SER A O 1
ATOM 1569 N N . LEU A 1 192 ? 6.177 -8.339 -9.682 1.00 93.12 192 LEU A N 1
ATOM 1570 C CA . LEU A 1 192 ? 7.488 -7.991 -10.229 1.00 93.12 192 LEU A CA 1
ATOM 1571 C C . LEU A 1 192 ? 8.416 -9.202 -10.181 1.00 93.12 192 LEU A C 1
ATOM 1573 O O . LEU A 1 192 ? 8.654 -9.770 -9.115 1.00 93.12 192 LEU A O 1
ATOM 1577 N N . HIS A 1 193 ? 8.992 -9.574 -11.319 1.00 92.19 193 HIS A N 1
ATOM 1578 C CA . HIS A 1 193 ? 9.925 -10.693 -11.410 1.00 92.19 193 HIS A CA 1
ATOM 1579 C C . HIS A 1 193 ? 11.048 -10.391 -12.401 1.00 92.19 193 HIS A C 1
ATOM 1581 O O . HIS A 1 193 ? 10.862 -9.661 -13.368 1.00 92.19 193 HIS A O 1
ATOM 1587 N N . PHE A 1 194 ? 12.242 -10.923 -12.148 1.00 91.75 194 PHE A N 1
ATOM 1588 C CA . PHE A 1 194 ? 13.387 -10.704 -13.029 1.00 91.75 194 PHE A CA 1
ATOM 1589 C C . PHE A 1 194 ? 13.449 -11.809 -14.087 1.00 91.75 194 PHE A C 1
ATOM 1591 O O . PHE A 1 194 ? 13.626 -12.979 -13.744 1.00 91.75 194 PHE A O 1
ATOM 1598 N N . ASP A 1 195 ? 13.311 -11.444 -15.360 1.00 92.12 195 ASP A N 1
ATOM 1599 C CA . ASP A 1 195 ? 13.479 -12.362 -16.485 1.00 92.12 195 ASP A CA 1
ATOM 1600 C C . ASP A 1 195 ? 14.972 -12.466 -16.818 1.00 92.12 195 ASP A C 1
ATOM 1602 O O . ASP A 1 195 ? 15.586 -11.533 -17.339 1.00 92.12 195 ASP A O 1
ATOM 1606 N N . ILE A 1 196 ? 15.564 -13.621 -16.503 1.00 91.94 196 ILE A N 1
ATOM 1607 C CA . ILE A 1 196 ? 16.993 -13.890 -16.710 1.00 91.94 196 ILE A CA 1
ATOM 1608 C C . ILE A 1 196 ? 17.346 -13.924 -18.204 1.00 91.94 196 ILE A C 1
ATOM 1610 O O . ILE A 1 196 ? 18.445 -13.520 -18.575 1.00 91.94 196 ILE A O 1
ATOM 1614 N N . GLN A 1 197 ? 16.436 -14.379 -19.071 1.00 94.06 197 GLN A N 1
ATOM 1615 C CA . GLN A 1 197 ? 16.703 -14.479 -20.509 1.00 94.06 197 GLN A CA 1
ATOM 1616 C C . GLN A 1 197 ? 16.737 -13.096 -21.158 1.00 94.06 197 GLN A C 1
ATOM 1618 O O . GLN A 1 197 ? 17.572 -12.841 -22.024 1.00 94.06 197 GLN A O 1
ATOM 1623 N N . LYS A 1 198 ? 15.854 -12.198 -20.712 1.00 90.56 198 LYS A N 1
ATOM 1624 C CA . LYS A 1 198 ? 15.821 -10.798 -21.161 1.00 90.56 198 LYS A CA 1
ATOM 1625 C C . LYS A 1 198 ? 16.762 -9.887 -20.374 1.00 90.56 198 LYS A C 1
ATOM 1627 O O . LYS A 1 198 ? 16.971 -8.748 -20.781 1.00 90.56 198 LYS A O 1
ATOM 1632 N N . ASN A 1 199 ? 17.323 -10.375 -19.265 1.00 90.19 199 ASN A N 1
ATOM 1633 C CA . ASN A 1 199 ? 18.107 -9.599 -18.305 1.00 90.19 199 ASN A CA 1
ATOM 1634 C C . ASN A 1 199 ? 17.382 -8.305 -17.877 1.00 90.19 199 ASN A C 1
ATOM 1636 O O . ASN A 1 199 ? 17.972 -7.224 -17.838 1.00 90.19 199 ASN A O 1
ATOM 1640 N N . GLN A 1 200 ? 16.077 -8.412 -17.615 1.00 92.44 200 GLN A N 1
ATOM 1641 C CA . GLN A 1 200 ? 15.204 -7.266 -17.369 1.00 92.44 200 GLN A CA 1
ATOM 1642 C C . GLN A 1 200 ? 14.182 -7.577 -16.274 1.00 92.44 200 GLN A C 1
ATOM 1644 O O . GLN A 1 200 ? 13.662 -8.690 -16.181 1.00 92.44 200 GLN A O 1
ATOM 1649 N N . LEU A 1 201 ? 13.871 -6.574 -15.445 1.00 92.75 201 LEU A N 1
ATOM 1650 C CA . LEU A 1 201 ? 12.746 -6.662 -14.521 1.00 92.75 201 LEU A CA 1
ATOM 1651 C C . LEU A 1 201 ? 11.437 -6.542 -15.304 1.00 92.75 201 LEU A C 1
ATOM 1653 O O . LEU A 1 201 ? 11.222 -5.569 -16.025 1.00 92.75 201 LEU A O 1
ATOM 1657 N N . MET A 1 202 ? 10.568 -7.523 -15.128 1.00 94.00 202 MET A N 1
ATOM 1658 C CA . MET A 1 202 ? 9.255 -7.610 -15.743 1.00 94.00 202 MET A CA 1
ATOM 1659 C C . MET A 1 202 ? 8.180 -7.371 -14.686 1.00 94.00 202 MET A C 1
ATOM 1661 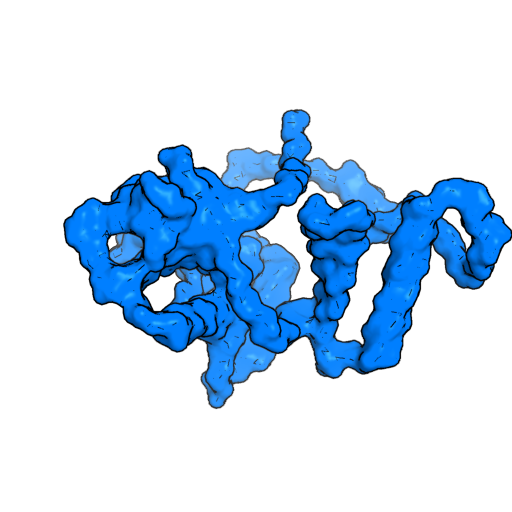O O . MET A 1 202 ? 8.337 -7.730 -13.516 1.00 94.00 202 MET A O 1
ATOM 1665 N N . GLN A 1 203 ? 7.075 -6.779 -15.113 1.00 94.25 203 GLN A N 1
ATOM 1666 C CA . GLN A 1 203 ? 5.850 -6.650 -14.346 1.00 94.25 203 GLN A CA 1
ATOM 1667 C C . GLN A 1 203 ? 4.759 -7.513 -14.969 1.00 94.25 203 GLN A C 1
ATOM 1669 O O . GLN A 1 203 ? 4.664 -7.609 -16.195 1.00 94.25 203 GLN A O 1
ATOM 1674 N N . ARG A 1 204 ? 3.926 -8.130 -14.132 1.00 93.25 204 ARG A N 1
ATOM 1675 C CA . ARG A 1 204 ? 2.810 -8.952 -14.593 1.00 93.25 204 ARG A CA 1
ATOM 1676 C C . ARG A 1 204 ? 1.572 -8.779 -13.727 1.00 93.25 204 ARG A C 1
ATOM 1678 O O . ARG A 1 204 ? 1.640 -9.015 -12.523 1.00 93.25 204 ARG A O 1
ATOM 1685 N N . VAL A 1 205 ? 0.446 -8.427 -14.337 1.00 92.38 205 VAL A N 1
ATOM 1686 C CA . VAL A 1 205 ? -0.863 -8.338 -13.678 1.00 92.38 205 VAL A CA 1
ATOM 1687 C C . VAL A 1 205 ? -1.335 -9.747 -13.317 1.00 92.38 205 VAL A C 1
ATOM 1689 O O . VAL A 1 205 ? -1.481 -10.593 -14.197 1.00 92.38 205 VAL A O 1
ATOM 1692 N N . ILE A 1 206 ? -1.555 -10.004 -12.027 1.00 90.25 206 ILE A N 1
ATOM 1693 C CA . ILE A 1 206 ? -2.002 -11.306 -11.520 1.00 90.25 206 ILE A CA 1
ATOM 1694 C C . ILE A 1 206 ? -3.518 -11.431 -11.638 1.00 90.25 206 ILE A C 1
ATOM 1696 O O . ILE A 1 206 ? -4.271 -10.662 -11.051 1.00 90.25 206 ILE A O 1
ATOM 1700 N N . THR A 1 207 ? -3.986 -12.445 -12.353 1.00 85.38 207 THR A N 1
ATOM 1701 C CA . THR A 1 207 ? -5.417 -12.701 -12.527 1.00 85.38 207 THR A CA 1
ATOM 1702 C C . THR A 1 207 ? -5.946 -13.718 -11.508 1.00 85.38 207 THR A C 1
ATOM 1704 O O . THR A 1 207 ? -5.190 -14.394 -10.809 1.00 85.38 207 THR A O 1
ATOM 1707 N N . HIS A 1 208 ? -7.274 -13.864 -11.421 1.00 77.62 208 HIS A N 1
ATOM 1708 C CA . HIS A 1 208 ? -7.901 -14.927 -10.613 1.00 77.62 208 HIS A CA 1
ATOM 1709 C C . HIS A 1 208 ? -7.499 -16.330 -11.084 1.00 77.62 208 HIS A C 1
ATOM 1711 O O . HIS A 1 208 ? -7.389 -17.251 -10.276 1.00 77.62 208 HIS A O 1
ATOM 1717 N N . GLU A 1 209 ? -7.244 -16.493 -12.383 1.00 75.44 209 GLU A N 1
ATOM 1718 C CA . GLU A 1 209 ? -6.808 -17.763 -12.967 1.00 75.44 209 GLU A CA 1
ATOM 1719 C C . GLU A 1 209 ? -5.414 -18.159 -12.461 1.00 75.44 209 GLU A C 1
ATOM 1721 O O . GLU A 1 209 ? -5.210 -19.311 -12.076 1.00 75.44 209 GLU A O 1
ATOM 1726 N N . ASP A 1 210 ? -4.494 -17.194 -12.347 1.00 74.69 210 ASP A N 1
ATOM 1727 C CA . ASP A 1 210 ? -3.153 -17.409 -11.783 1.00 74.69 210 ASP A CA 1
ATOM 1728 C C . ASP A 1 210 ? -3.199 -17.872 -10.313 1.00 74.69 210 ASP A C 1
ATOM 1730 O O . ASP A 1 210 ? -2.365 -18.660 -9.865 1.00 74.69 210 ASP A O 1
ATOM 1734 N N . LYS A 1 211 ? -4.172 -17.374 -9.540 1.00 70.56 211 LYS A N 1
ATOM 1735 C CA . LYS A 1 211 ? -4.301 -17.614 -8.091 1.00 70.56 211 LYS A CA 1
ATOM 1736 C C . LYS A 1 211 ? -4.915 -18.975 -7.758 1.00 70.56 211 LYS A C 1
ATOM 1738 O O . LYS A 1 211 ? -4.432 -19.649 -6.845 1.00 70.56 211 LYS A O 1
ATOM 1743 N N . ASN A 1 212 ? -5.891 -19.425 -8.547 1.00 61.56 212 ASN A N 1
ATOM 1744 C CA . ASN A 1 212 ? -6.498 -20.753 -8.400 1.00 61.56 212 ASN A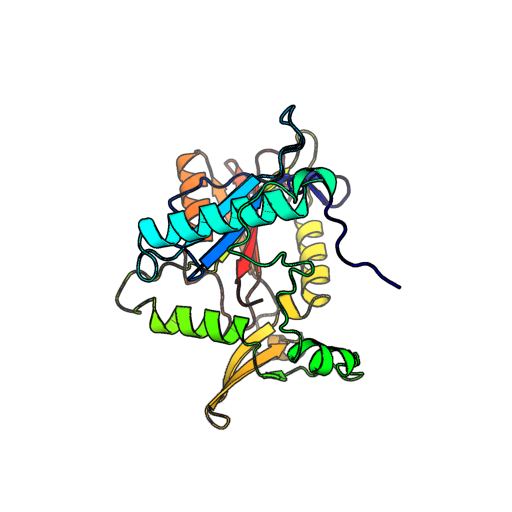 CA 1
ATOM 1745 C C . ASN A 1 212 ? -5.476 -21.895 -8.551 1.00 61.56 212 ASN A C 1
ATOM 1747 O O . ASN A 1 212 ? -5.645 -22.952 -7.948 1.00 61.56 212 ASN A O 1
ATOM 1751 N N . TYR A 1 213 ? -4.392 -21.681 -9.303 1.00 58.19 213 TYR A N 1
ATOM 1752 C CA . TYR A 1 213 ? -3.306 -22.656 -9.433 1.00 58.19 213 TYR A CA 1
ATOM 1753 C C . TYR A 1 213 ? -2.469 -22.804 -8.146 1.00 58.19 213 TYR A C 1
ATOM 1755 O O . TYR A 1 213 ? -1.941 -23.878 -7.867 1.00 58.19 213 TYR A O 1
ATOM 1763 N N . ASN A 1 214 ? -2.389 -21.749 -7.327 1.00 56.72 214 ASN A N 1
ATOM 1764 C CA . ASN A 1 214 ? -1.545 -21.684 -6.129 1.00 56.72 214 ASN A CA 1
ATOM 1765 C C . ASN A 1 214 ? -2.313 -21.887 -4.809 1.00 56.72 214 ASN A C 1
ATOM 1767 O O . ASN A 1 214 ? -1.749 -21.665 -3.738 1.00 56.72 214 ASN A O 1
ATOM 1771 N N . ASN A 1 215 ? -3.585 -22.310 -4.860 1.00 57.84 215 ASN A N 1
ATOM 1772 C CA . ASN A 1 215 ? -4.431 -22.568 -3.681 1.00 57.84 215 ASN A CA 1
ATOM 1773 C C . ASN A 1 215 ? -4.597 -21.363 -2.726 1.00 57.84 215 ASN A C 1
ATOM 1775 O O . ASN A 1 215 ? -4.961 -21.530 -1.561 1.00 57.84 215 ASN A O 1
ATOM 1779 N N . ASN A 1 216 ? -4.338 -20.146 -3.210 1.00 62.56 216 ASN A N 1
ATOM 1780 C CA . ASN A 1 216 ? -4.495 -18.911 -2.456 1.00 62.56 216 ASN A CA 1
ATOM 1781 C C . ASN A 1 216 ? -5.336 -17.945 -3.291 1.00 62.56 216 ASN A C 1
ATOM 1783 O O . ASN A 1 216 ? -4.837 -17.377 -4.258 1.00 62.56 216 ASN A O 1
ATOM 1787 N N . ASN A 1 217 ? -6.614 -17.798 -2.941 1.00 68.00 217 ASN A N 1
ATOM 1788 C CA . ASN A 1 217 ? -7.586 -17.070 -3.762 1.00 68.00 217 ASN A CA 1
ATOM 1789 C C . ASN A 1 217 ? -7.504 -15.548 -3.600 1.00 68.00 217 ASN A C 1
ATOM 1791 O O . ASN A 1 217 ? -8.086 -14.816 -4.402 1.00 68.00 217 ASN A O 1
ATOM 1795 N N . ASP A 1 218 ? -6.780 -15.061 -2.593 1.00 82.00 218 ASP A N 1
ATOM 1796 C CA . ASP A 1 218 ? -6.794 -13.645 -2.266 1.00 82.00 218 ASP A CA 1
ATOM 1797 C C . ASP A 1 218 ? -5.654 -12.885 -2.971 1.00 82.00 218 ASP A C 1
ATOM 1799 O O . ASP A 1 218 ? -4.474 -13.267 -2.979 1.00 82.00 218 ASP A O 1
ATOM 1803 N N . MET A 1 219 ? -6.030 -11.772 -3.608 1.00 87.81 219 MET A N 1
ATOM 1804 C CA . MET A 1 219 ? -5.114 -10.837 -4.278 1.00 87.81 219 MET A CA 1
ATOM 1805 C C . MET A 1 219 ? -4.462 -9.842 -3.308 1.00 87.81 219 MET A C 1
ATOM 1807 O O . MET A 1 219 ? -3.592 -9.076 -3.700 1.00 87.81 219 MET A O 1
ATOM 1811 N N . PHE A 1 220 ? -4.881 -9.845 -2.046 1.00 92.44 220 PHE A N 1
ATOM 1812 C CA . PHE A 1 220 ? -4.385 -8.970 -0.992 1.00 92.44 220 PHE A CA 1
ATOM 1813 C C . PHE A 1 220 ? -4.535 -9.669 0.359 1.00 92.44 220 PHE A C 1
ATOM 1815 O O . PHE A 1 220 ? -5.317 -10.610 0.481 1.00 92.44 220 PHE A O 1
ATOM 1822 N N . SER A 1 221 ? -3.806 -9.222 1.380 1.00 92.56 221 SER A N 1
ATOM 1823 C CA . SER A 1 221 ? -3.928 -9.783 2.729 1.00 92.56 221 SER A CA 1
ATOM 1824 C C . SER A 1 221 ? -4.803 -8.911 3.628 1.00 92.56 221 SER A C 1
ATOM 1826 O O . SER A 1 221 ? -4.784 -7.680 3.553 1.00 92.56 221 SER A O 1
ATOM 1828 N N . ILE A 1 222 ? -5.581 -9.562 4.493 1.00 93.81 222 ILE A N 1
ATOM 1829 C CA . ILE A 1 222 ? -6.271 -8.913 5.607 1.00 93.81 222 ILE A CA 1
ATOM 1830 C C . ILE A 1 222 ? -5.775 -9.547 6.892 1.00 93.81 222 ILE A C 1
ATOM 1832 O O . ILE A 1 222 ? -5.845 -10.767 7.034 1.00 93.81 222 ILE A O 1
ATOM 1836 N N . ILE A 1 223 ? -5.320 -8.722 7.829 1.00 94.69 223 ILE A N 1
ATOM 1837 C CA . ILE A 1 223 ? -4.958 -9.178 9.168 1.00 94.69 223 ILE A CA 1
ATOM 1838 C C . ILE A 1 223 ? -5.766 -8.446 10.232 1.00 94.69 223 ILE A C 1
ATOM 1840 O O . ILE A 1 223 ? -6.236 -7.326 10.026 1.00 94.69 223 ILE A O 1
ATOM 1844 N N . GLU A 1 224 ? -5.933 -9.110 11.368 1.00 95.25 224 GLU A N 1
ATOM 1845 C CA . GLU A 1 224 ? -6.727 -8.636 12.491 1.00 95.25 224 GLU A CA 1
ATOM 1846 C C . GLU A 1 224 ? -5.887 -8.726 13.767 1.00 95.25 224 GLU A C 1
ATOM 1848 O O . GLU A 1 224 ? -5.371 -9.797 14.088 1.00 95.25 224 GLU A O 1
ATOM 1853 N N . THR A 1 225 ? -5.744 -7.619 14.494 1.00 96.06 225 THR A N 1
ATOM 1854 C CA . THR A 1 225 ? -5.053 -7.581 15.794 1.00 96.06 225 THR A CA 1
ATOM 1855 C C . THR A 1 225 ? -5.832 -6.754 16.806 1.00 96.06 225 THR A C 1
ATOM 1857 O O . THR A 1 225 ? -6.815 -6.092 16.476 1.00 96.06 225 THR A O 1
ATOM 1860 N N . THR A 1 226 ? -5.415 -6.806 18.066 1.00 96.38 226 THR A N 1
ATOM 1861 C CA . THR A 1 226 ? -6.010 -6.035 19.158 1.00 96.38 226 THR A CA 1
ATOM 1862 C C . THR A 1 226 ? -4.962 -5.157 19.822 1.00 96.38 226 THR A C 1
ATOM 1864 O O . THR A 1 226 ? -3.804 -5.556 19.918 1.00 96.38 226 THR A O 1
ATOM 1867 N N . TYR A 1 227 ? -5.382 -4.015 20.359 1.00 96.12 227 TYR A N 1
ATOM 1868 C CA . TYR A 1 227 ? -4.546 -3.167 21.206 1.00 96.12 227 TYR A CA 1
ATOM 1869 C C . TYR A 1 227 ? -5.314 -2.707 22.450 1.00 96.12 227 TYR A C 1
ATOM 1871 O O . TYR A 1 227 ? -6.531 -2.505 22.409 1.00 96.12 227 TYR A O 1
ATOM 1879 N N . GLU A 1 228 ? -4.604 -2.522 23.558 1.00 95.56 228 GLU A N 1
ATOM 1880 C CA . GLU A 1 228 ? -5.154 -1.996 24.811 1.00 95.56 228 GLU A CA 1
ATOM 1881 C C . GLU A 1 228 ? -4.502 -0.680 25.235 1.00 95.56 228 GLU A C 1
ATOM 1883 O O . GLU A 1 228 ? -5.175 0.156 25.848 1.00 95.56 228 GLU A O 1
ATOM 1888 N N . THR A 1 229 ? -3.223 -0.490 24.892 1.00 93.94 229 THR A N 1
ATOM 1889 C CA . THR A 1 229 ? -2.430 0.694 25.248 1.00 93.94 229 THR A CA 1
ATOM 1890 C C . THR A 1 229 ? -1.904 1.420 24.011 1.00 93.94 229 THR A C 1
ATOM 1892 O O . THR A 1 229 ? -1.824 0.846 22.921 1.00 93.94 229 THR A O 1
ATOM 1895 N N . ASP A 1 230 ? -1.540 2.691 24.178 1.00 91.19 230 ASP A N 1
ATOM 1896 C CA . ASP A 1 230 ? -0.980 3.499 23.092 1.00 91.19 230 ASP A CA 1
ATOM 1897 C C . ASP A 1 230 ? 0.400 2.977 22.655 1.00 91.19 230 ASP A C 1
ATOM 1899 O O . ASP A 1 230 ? 0.734 3.040 21.475 1.00 91.19 230 ASP A O 1
ATOM 1903 N N . GLU A 1 231 ? 1.177 2.379 23.563 1.00 92.62 231 GLU A N 1
ATOM 1904 C CA . GLU A 1 231 ? 2.457 1.739 23.239 1.00 92.62 231 GLU A CA 1
ATOM 1905 C C . GLU A 1 231 ? 2.269 0.559 22.282 1.00 92.62 231 GLU A C 1
ATOM 1907 O O . GLU A 1 231 ? 2.943 0.497 21.257 1.00 92.62 231 GLU A O 1
ATOM 1912 N N . GLN A 1 232 ? 1.307 -0.328 22.558 1.00 94.94 232 GLN A N 1
ATOM 1913 C CA . GLN A 1 232 ? 0.987 -1.451 21.669 1.00 94.94 232 GLN A CA 1
ATOM 1914 C C . GLN A 1 232 ? 0.521 -0.962 20.297 1.00 94.94 232 GLN A C 1
ATOM 1916 O O . GLN A 1 232 ? 0.911 -1.508 19.266 1.00 94.94 232 GLN A O 1
ATOM 1921 N N . LEU A 1 233 ? -0.304 0.088 20.272 1.00 92.62 233 LEU A N 1
ATOM 1922 C CA . LEU A 1 233 ? -0.750 0.683 19.019 1.00 92.62 233 LEU A CA 1
ATOM 1923 C C . LEU A 1 233 ? 0.431 1.245 18.214 1.00 92.62 233 LEU A C 1
ATOM 1925 O O . LEU A 1 233 ? 0.516 1.024 17.007 1.00 92.62 233 LEU A O 1
ATOM 1929 N N . ASN A 1 234 ? 1.354 1.939 18.877 1.00 90.12 234 ASN A N 1
ATOM 1930 C CA . ASN A 1 234 ? 2.550 2.487 18.247 1.00 90.12 234 ASN A CA 1
ATOM 1931 C C . ASN A 1 234 ? 3.482 1.388 17.726 1.00 90.12 234 ASN A C 1
ATOM 1933 O O . ASN A 1 234 ? 4.017 1.526 16.628 1.00 90.12 234 ASN A O 1
ATOM 1937 N N . GLU A 1 235 ? 3.641 0.283 18.455 1.00 92.50 235 GLU A N 1
ATOM 1938 C CA . GLU A 1 235 ? 4.392 -0.886 17.985 1.00 92.50 235 GLU A CA 1
ATOM 1939 C C . GLU A 1 235 ? 3.785 -1.467 16.705 1.00 92.50 235 GLU A C 1
ATOM 1941 O O . GLU A 1 235 ? 4.512 -1.686 15.736 1.00 92.50 235 GLU A O 1
ATOM 1946 N N . ILE A 1 236 ? 2.458 -1.622 16.649 1.00 94.31 236 ILE A N 1
ATOM 1947 C CA . ILE A 1 236 ? 1.758 -2.093 15.445 1.00 94.31 236 ILE A CA 1
ATOM 1948 C C . ILE A 1 236 ? 1.978 -1.134 14.264 1.00 94.31 236 ILE A C 1
ATOM 1950 O O . ILE A 1 236 ? 2.275 -1.568 13.151 1.00 94.31 236 ILE A O 1
ATOM 1954 N N . LEU A 1 237 ? 1.861 0.179 14.488 1.00 90.06 237 LEU A N 1
ATOM 1955 C CA . LEU A 1 237 ? 2.078 1.190 13.446 1.00 90.06 237 LEU A CA 1
ATOM 1956 C C . LEU A 1 237 ? 3.528 1.196 12.935 1.00 90.06 237 LEU A C 1
ATOM 1958 O O . LEU A 1 237 ? 3.767 1.376 11.737 1.00 90.06 237 LEU A O 1
ATOM 1962 N N . LEU A 1 238 ? 4.499 1.001 13.830 1.00 88.81 238 LEU A N 1
ATOM 1963 C CA . LEU A 1 238 ? 5.913 0.900 13.479 1.00 88.81 238 LEU A CA 1
ATOM 1964 C C . LEU A 1 238 ? 6.217 -0.384 12.705 1.00 88.81 238 LEU A C 1
ATOM 1966 O O . LEU A 1 238 ? 6.985 -0.322 11.743 1.00 88.81 238 LEU A O 1
ATOM 1970 N N . ASP A 1 239 ? 5.610 -1.508 13.085 1.00 91.25 239 ASP A N 1
ATOM 1971 C CA . ASP A 1 239 ? 5.742 -2.779 12.371 1.00 91.25 239 ASP A CA 1
ATOM 1972 C C . ASP A 1 239 ? 5.189 -2.670 10.944 1.00 91.25 239 ASP A C 1
ATOM 1974 O O . ASP A 1 239 ? 5.910 -2.953 9.985 1.00 91.25 239 ASP A O 1
ATOM 1978 N N . GLU A 1 240 ? 3.985 -2.109 10.767 1.00 91.88 240 GLU A N 1
ATOM 1979 C CA . GLU A 1 240 ? 3.409 -1.848 9.436 1.00 91.88 240 GLU A CA 1
ATOM 1980 C C . GLU A 1 240 ? 4.326 -0.968 8.562 1.00 91.88 240 GLU A C 1
ATOM 1982 O O . GLU A 1 240 ? 4.411 -1.137 7.341 1.00 91.88 240 GLU A O 1
ATOM 1987 N N . LYS A 1 241 ? 5.069 -0.039 9.175 1.00 86.75 241 LYS A N 1
ATOM 1988 C CA . LYS A 1 241 ? 5.999 0.844 8.461 1.00 86.75 241 LYS A CA 1
ATOM 1989 C C . LYS A 1 241 ? 7.333 0.182 8.118 1.00 86.75 241 LYS A C 1
ATOM 1991 O O . LYS A 1 241 ? 7.962 0.630 7.169 1.00 86.75 241 LYS A O 1
ATOM 1996 N N . ARG A 1 242 ? 7.808 -0.794 8.896 1.00 85.50 242 ARG A N 1
ATOM 1997 C CA . ARG A 1 242 ? 9.213 -1.250 8.839 1.00 85.50 242 ARG A CA 1
ATOM 1998 C C . ARG A 1 242 ? 9.390 -2.726 8.520 1.00 85.50 242 ARG A C 1
ATOM 2000 O O . ARG A 1 242 ? 10.505 -3.113 8.175 1.00 85.50 242 ARG A O 1
ATOM 2007 N N . SER A 1 243 ? 8.342 -3.533 8.630 1.00 87.94 243 SER A N 1
ATOM 2008 C CA . SER A 1 243 ? 8.442 -4.975 8.444 1.00 87.94 243 SER A CA 1
ATOM 2009 C C . SER A 1 243 ? 8.662 -5.338 6.964 1.00 87.94 243 SER A C 1
ATOM 2011 O O . SER A 1 243 ? 7.860 -4.947 6.108 1.00 87.94 243 SER A O 1
ATOM 2013 N N . PRO A 1 244 ? 9.736 -6.081 6.630 1.00 84.56 244 PRO A N 1
ATOM 2014 C CA . PRO A 1 244 ? 10.070 -6.481 5.255 1.00 84.56 244 PRO A CA 1
ATOM 2015 C C . PRO A 1 244 ? 9.225 -7.639 4.734 1.00 84.56 244 PRO A C 1
ATOM 2017 O O . PRO A 1 244 ? 9.288 -7.971 3.556 1.00 84.56 244 PRO A O 1
ATOM 2020 N N . HIS A 1 245 ? 8.422 -8.259 5.596 1.00 87.06 245 HIS A N 1
ATOM 2021 C CA . HIS A 1 245 ? 7.655 -9.457 5.263 1.00 87.06 245 HIS A CA 1
ATOM 2022 C C . HIS A 1 245 ? 6.180 -9.166 4.974 1.00 87.06 245 HIS A C 1
ATOM 2024 O O . HIS A 1 245 ? 5.385 -10.093 4.847 1.00 87.06 245 HIS A O 1
ATOM 2030 N N . LEU A 1 246 ? 5.783 -7.891 4.896 1.00 90.75 246 LEU A N 1
ATOM 2031 C CA . LEU A 1 246 ? 4.377 -7.532 4.699 1.00 90.75 246 LEU A CA 1
ATOM 2032 C C . LEU A 1 246 ? 3.895 -7.737 3.261 1.00 90.75 246 LEU A C 1
ATOM 2034 O O . LEU A 1 246 ? 2.691 -7.923 3.065 1.00 90.75 246 LEU A O 1
ATOM 2038 N N . PHE A 1 247 ? 4.810 -7.690 2.290 1.00 91.69 247 PHE A N 1
ATOM 2039 C CA . PHE A 1 247 ? 4.515 -7.722 0.860 1.00 91.69 247 PHE A CA 1
ATOM 2040 C C . PHE A 1 247 ? 5.337 -8.794 0.140 1.00 91.69 247 PHE A C 1
ATOM 2042 O O . PHE A 1 247 ? 6.496 -9.039 0.469 1.00 91.69 247 PHE A O 1
ATOM 2049 N N . HIS A 1 248 ? 4.733 -9.400 -0.883 1.00 90.12 248 HIS A N 1
ATOM 2050 C CA . HIS A 1 248 ? 5.378 -10.372 -1.769 1.00 90.12 248 HIS A CA 1
ATOM 2051 C C . HIS A 1 248 ? 5.224 -9.893 -3.213 1.00 90.12 248 HIS A C 1
ATOM 2053 O O . HIS A 1 248 ? 4.238 -10.205 -3.891 1.00 90.12 248 HIS A O 1
ATOM 2059 N N . LEU A 1 249 ? 6.179 -9.069 -3.658 1.00 91.12 249 LEU A N 1
ATOM 2060 C CA . LEU A 1 249 ? 6.136 -8.416 -4.973 1.00 91.12 249 LEU A CA 1
ATOM 2061 C C . LEU A 1 249 ? 6.132 -9.429 -6.114 1.00 91.12 249 LEU A C 1
ATOM 2063 O O . LEU A 1 249 ? 5.465 -9.219 -7.113 1.00 91.12 249 LEU A O 1
ATOM 2067 N N . ASP A 1 250 ? 6.817 -10.554 -5.962 1.00 90.19 250 ASP A N 1
ATOM 2068 C CA . ASP A 1 250 ? 6.841 -11.655 -6.927 1.00 90.19 250 ASP A CA 1
ATOM 2069 C C . ASP A 1 250 ? 5.471 -12.330 -7.114 1.00 90.19 250 ASP A C 1
ATOM 2071 O O . ASP A 1 250 ? 5.199 -12.912 -8.162 1.00 90.19 250 ASP A O 1
ATOM 2075 N N . GLN A 1 251 ? 4.580 -12.205 -6.128 1.00 90.38 251 GLN A N 1
ATOM 2076 C CA . GLN A 1 251 ? 3.235 -12.792 -6.132 1.00 90.38 251 GLN A CA 1
ATOM 2077 C C . GLN A 1 251 ? 2.124 -11.765 -6.386 1.00 90.38 251 GLN A C 1
ATOM 2079 O O . GLN A 1 251 ? 0.941 -12.115 -6.336 1.00 90.38 251 GLN A O 1
ATOM 2084 N N . GLY A 1 252 ? 2.486 -10.497 -6.604 1.00 91.38 252 GLY A N 1
ATOM 2085 C CA . GLY A 1 252 ? 1.532 -9.396 -6.728 1.00 91.38 252 GLY A CA 1
ATOM 2086 C C . GLY A 1 252 ? 0.774 -9.096 -5.434 1.00 91.38 252 GLY A C 1
ATOM 2087 O O . GLY A 1 252 ? -0.317 -8.541 -5.483 1.00 91.38 252 GLY A O 1
ATOM 2088 N N . LEU A 1 253 ? 1.326 -9.464 -4.271 1.00 92.44 253 LEU A N 1
ATOM 2089 C CA . LEU A 1 253 ? 0.780 -9.104 -2.960 1.00 92.44 253 LEU A CA 1
ATOM 2090 C C . LEU A 1 253 ? 1.402 -7.781 -2.514 1.00 92.44 253 LEU A C 1
ATOM 2092 O O . LEU A 1 253 ? 2.340 -7.749 -1.719 1.00 92.44 253 LEU A O 1
ATOM 2096 N N . VAL A 1 254 ? 0.885 -6.702 -3.092 1.00 93.75 254 VAL A N 1
ATOM 2097 C CA . VAL A 1 254 ? 1.394 -5.319 -2.992 1.00 93.75 254 VAL A CA 1
ATOM 2098 C C . VAL A 1 254 ? 0.460 -4.393 -2.205 1.00 93.75 254 VAL A C 1
ATOM 2100 O O . VAL A 1 254 ? 0.773 -3.227 -1.971 1.00 93.75 254 VAL A O 1
ATOM 2103 N N . PHE A 1 255 ? -0.684 -4.924 -1.773 1.00 95.31 255 PHE A N 1
ATOM 2104 C CA . PHE A 1 255 ? -1.679 -4.251 -0.950 1.00 95.31 255 PHE A CA 1
ATOM 2105 C C . PHE A 1 255 ? -2.102 -5.156 0.212 1.00 95.31 255 PHE A C 1
ATOM 2107 O O . PHE A 1 255 ? -2.264 -6.369 0.046 1.00 95.31 255 PHE A O 1
ATOM 2114 N N . ARG A 1 256 ? -2.311 -4.556 1.385 1.00 95.12 256 ARG A N 1
ATOM 2115 C CA . ARG A 1 256 ? -2.871 -5.227 2.562 1.00 95.12 256 ARG A CA 1
ATOM 2116 C C . ARG A 1 256 ? -3.743 -4.291 3.388 1.00 95.12 256 ARG A C 1
ATOM 2118 O O . ARG A 1 256 ? -3.551 -3.074 3.397 1.00 95.12 256 ARG A O 1
ATOM 2125 N N . CYS A 1 257 ? -4.674 -4.880 4.126 1.00 96.56 257 CYS A N 1
ATOM 2126 C CA . CYS A 1 257 ? -5.510 -4.190 5.096 1.00 96.56 257 CYS A CA 1
ATOM 2127 C C . CYS A 1 257 ? -5.286 -4.777 6.493 1.00 96.56 257 CYS A C 1
ATOM 2129 O O . CYS A 1 257 ? -5.398 -5.983 6.694 1.00 96.56 257 CYS A O 1
ATOM 2131 N N . HIS A 1 258 ? -4.991 -3.927 7.469 1.00 96.88 258 HIS A N 1
ATOM 2132 C CA . HIS A 1 258 ? -4.868 -4.316 8.867 1.00 96.88 258 HIS A CA 1
ATOM 2133 C C . HIS A 1 258 ? -6.012 -3.694 9.663 1.00 96.88 258 HIS A C 1
ATOM 2135 O O . HIS A 1 258 ? -6.150 -2.473 9.733 1.00 96.88 258 HIS A O 1
ATOM 2141 N N . ILE A 1 259 ? -6.844 -4.547 10.245 1.00 96.19 259 ILE A N 1
ATOM 2142 C CA . ILE A 1 259 ? -7.930 -4.169 11.139 1.00 96.19 259 ILE A CA 1
ATOM 2143 C C . ILE A 1 259 ? -7.424 -4.297 12.576 1.00 96.19 259 ILE A C 1
ATOM 2145 O O . ILE A 1 259 ? -7.034 -5.384 13.000 1.00 96.19 259 ILE A O 1
ATOM 2149 N N . ILE A 1 260 ? -7.431 -3.200 13.327 1.00 95.75 260 ILE A N 1
ATOM 2150 C CA . ILE A 1 260 ? -6.927 -3.167 14.700 1.00 95.75 260 ILE A CA 1
ATOM 2151 C C . ILE A 1 260 ? -8.084 -2.836 15.636 1.00 95.75 260 ILE A C 1
ATOM 2153 O O . ILE A 1 260 ? -8.631 -1.733 15.592 1.00 95.75 260 ILE A O 1
ATOM 2157 N N . TYR A 1 261 ? -8.454 -3.782 16.492 1.00 95.56 261 TYR A N 1
ATOM 2158 C CA . TYR A 1 261 ? -9.557 -3.615 17.430 1.00 95.56 261 TYR A CA 1
ATOM 2159 C C . TYR A 1 261 ? -9.084 -3.102 18.781 1.00 95.56 261 TYR A C 1
ATOM 2161 O O . TYR A 1 261 ? -8.073 -3.555 19.322 1.00 95.56 261 TYR A O 1
ATOM 2169 N N . TYR A 1 262 ? -9.870 -2.225 19.390 1.00 94.19 262 TYR A N 1
ATOM 2170 C CA . TYR A 1 262 ? -9.628 -1.832 20.768 1.00 94.19 262 TYR A CA 1
ATOM 2171 C C . TYR A 1 262 ? -10.110 -2.921 21.739 1.00 94.19 262 TYR A C 1
ATOM 2173 O O . TYR A 1 262 ? -11.302 -3.228 21.808 1.00 94.19 262 TYR A O 1
ATOM 2181 N N . LYS A 1 263 ? -9.181 -3.465 22.536 1.00 90.94 263 LYS A N 1
ATOM 2182 C CA . LYS A 1 263 ? -9.337 -4.518 23.562 1.00 90.94 263 LYS A CA 1
ATOM 2183 C C . LYS A 1 263 ? -9.768 -5.900 23.084 1.00 90.94 263 LYS A C 1
ATOM 2185 O O . LYS A 1 263 ? -9.243 -6.892 23.570 1.00 90.94 263 LYS A O 1
ATOM 2190 N N . GLN A 1 264 ? -10.739 -6.000 22.186 1.00 89.75 264 GLN A N 1
ATOM 2191 C CA . GLN A 1 264 ? -11.255 -7.294 21.751 1.00 89.75 264 GLN A CA 1
ATOM 2192 C C . GLN A 1 264 ? -11.766 -7.244 20.320 1.00 89.75 264 GLN A C 1
ATOM 2194 O O . GLN A 1 264 ? -12.351 -6.253 19.887 1.00 89.75 264 GLN A O 1
ATOM 2199 N N . ILE A 1 265 ? -11.606 -8.360 19.614 1.00 85.31 265 ILE A N 1
ATOM 2200 C CA . ILE A 1 265 ? -12.186 -8.548 18.288 1.00 85.31 265 ILE A CA 1
ATOM 2201 C C . ILE A 1 265 ? -13.713 -8.530 18.415 1.00 85.31 265 ILE A C 1
ATOM 2203 O O . ILE A 1 265 ? -14.302 -9.231 19.241 1.00 85.31 265 ILE A O 1
ATOM 2207 N N . SER A 1 266 ? -14.358 -7.701 17.597 1.00 78.38 266 SER A N 1
ATOM 2208 C CA . SER A 1 266 ? -15.808 -7.514 17.614 1.00 78.38 266 SER A CA 1
ATOM 2209 C C . SER A 1 266 ? -16.5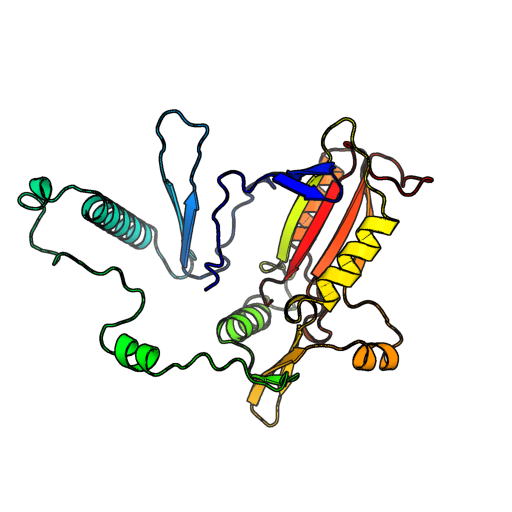30 -8.795 17.191 1.00 78.38 266 SER A C 1
ATOM 2211 O O . SER A 1 266 ? -16.445 -9.213 16.036 1.00 78.38 266 SER A O 1
ATOM 2213 N N . SER A 1 267 ? -17.322 -9.384 18.095 1.00 77.88 267 SER A N 1
ATOM 2214 C CA . SER A 1 267 ? -18.165 -10.555 17.797 1.00 77.88 267 SER A CA 1
ATOM 2215 C C . SER A 1 267 ? -19.213 -10.282 16.716 1.00 77.88 267 SER A C 1
ATOM 2217 O O . SER A 1 267 ? -19.713 -11.205 16.081 1.00 77.88 267 SER A O 1
ATOM 2219 N N . ASN A 1 268 ? -19.558 -9.009 16.510 1.00 82.50 268 ASN A N 1
ATOM 2220 C CA . ASN A 1 268 ? -20.610 -8.588 15.588 1.00 82.50 268 ASN A CA 1
ATOM 2221 C C . ASN A 1 268 ? -20.057 -8.208 14.206 1.00 82.50 268 ASN A C 1
ATOM 2223 O O . ASN A 1 268 ? -20.811 -7.740 13.356 1.00 82.50 268 ASN A O 1
ATOM 2227 N N . HIS A 1 269 ? -18.748 -8.374 13.980 1.00 86.31 269 HIS A N 1
ATOM 2228 C CA . HIS A 1 269 ? -18.054 -7.975 12.753 1.00 86.31 269 HIS A CA 1
ATOM 2229 C C . HIS A 1 269 ? -18.256 -6.499 12.359 1.00 86.31 269 HIS A C 1
ATOM 2231 O O . HIS A 1 269 ? -18.252 -6.150 11.172 1.00 86.31 269 HIS A O 1
ATOM 2237 N N . LEU A 1 270 ? -18.445 -5.635 13.358 1.00 89.56 270 LEU A N 1
ATOM 2238 C CA . LEU A 1 270 ? -18.564 -4.189 13.193 1.00 89.56 270 LEU A CA 1
ATOM 2239 C C . LEU A 1 270 ? -17.361 -3.499 13.825 1.00 89.56 270 LEU A C 1
ATOM 2241 O O . LEU A 1 270 ? -17.039 -3.778 14.982 1.00 89.56 270 LEU A O 1
ATOM 2245 N N . LEU A 1 271 ? -16.760 -2.578 13.077 1.00 89.94 271 LEU A N 1
ATOM 2246 C CA . LEU A 1 271 ? -15.768 -1.637 13.581 1.00 89.94 271 LEU A CA 1
ATOM 2247 C C . LEU A 1 271 ? -16.453 -0.403 14.143 1.00 89.94 271 LEU A C 1
ATOM 2249 O O . LEU A 1 271 ? -17.479 0.045 13.631 1.00 89.94 271 LEU A O 1
ATOM 2253 N N . SER A 1 272 ? -15.852 0.148 15.183 1.00 90.81 272 SER A N 1
ATOM 2254 C CA . SER A 1 272 ? -16.281 1.327 15.915 1.00 90.81 272 SER A CA 1
ATOM 2255 C C . SER A 1 272 ? -15.234 2.439 15.822 1.00 90.81 272 SER A C 1
ATOM 2257 O O . SER A 1 272 ? -14.111 2.235 15.375 1.00 90.81 272 SER A O 1
ATOM 2259 N N . HIS A 1 273 ? -15.575 3.624 16.323 1.00 89.50 273 HIS A N 1
ATOM 2260 C CA . HIS A 1 273 ? -14.659 4.769 16.413 1.00 89.50 273 HIS A CA 1
ATOM 2261 C C . HIS A 1 273 ? -13.396 4.543 17.264 1.00 89.50 273 HIS A C 1
ATOM 2263 O O . HIS A 1 273 ? -12.508 5.392 17.248 1.00 89.50 273 HIS A O 1
ATOM 2269 N N . LYS A 1 274 ? -13.318 3.461 18.050 1.00 91.31 274 LYS A N 1
ATOM 2270 C CA . LYS A 1 274 ? -12.101 3.103 18.795 1.00 91.31 274 LYS A CA 1
ATOM 2271 C C . LYS A 1 274 ? -11.187 2.174 18.006 1.00 91.31 274 LYS A C 1
ATOM 2273 O O . LYS A 1 274 ? -10.017 2.075 18.339 1.00 91.31 274 LYS A O 1
ATOM 2278 N N . ASP A 1 275 ? -11.710 1.530 16.974 1.00 93.69 275 ASP A N 1
ATOM 2279 C CA . ASP A 1 275 ? -10.945 0.625 16.130 1.00 93.69 275 ASP A CA 1
ATOM 2280 C C . ASP A 1 275 ? -10.222 1.421 15.037 1.00 93.69 275 ASP A C 1
ATOM 2282 O O . ASP A 1 275 ? -10.576 2.566 14.723 1.00 93.69 275 ASP A O 1
ATOM 2286 N N . LEU A 1 276 ? -9.185 0.819 14.464 1.00 93.31 276 LEU A N 1
ATOM 2287 C CA . LEU A 1 276 ? -8.402 1.411 13.392 1.00 93.31 276 LEU A CA 1
ATOM 2288 C C . LEU A 1 276 ? -8.375 0.508 12.166 1.00 93.31 276 LEU A C 1
ATOM 2290 O O . LEU A 1 276 ? -8.424 -0.719 12.253 1.00 93.31 276 LEU A O 1
ATOM 2294 N N . LEU A 1 277 ? -8.234 1.152 11.015 1.00 94.62 277 LEU A N 1
ATOM 2295 C CA . LEU A 1 277 ? -7.911 0.513 9.752 1.00 94.62 277 LEU A CA 1
ATOM 2296 C C . LEU A 1 277 ? -6.582 1.052 9.258 1.00 94.62 277 LEU A C 1
ATOM 2298 O O . LEU A 1 277 ? -6.399 2.264 9.202 1.00 94.62 277 LEU A O 1
ATOM 2302 N N . ILE A 1 278 ? -5.683 0.173 8.842 1.00 95.00 278 ILE A N 1
ATOM 2303 C CA . ILE A 1 278 ? -4.493 0.558 8.092 1.00 95.00 278 ILE A CA 1
ATOM 2304 C C . ILE A 1 278 ? -4.609 -0.035 6.697 1.00 95.00 278 ILE A C 1
ATOM 2306 O O . ILE A 1 278 ? -4.728 -1.249 6.535 1.00 95.00 278 ILE A O 1
ATOM 2310 N N . PHE A 1 279 ? -4.562 0.825 5.688 1.00 94.69 279 PHE A N 1
ATOM 2311 C CA . PHE A 1 279 ? -4.319 0.418 4.310 1.00 94.69 279 PHE A CA 1
ATOM 2312 C C . PHE A 1 279 ? -2.836 0.589 4.044 1.00 94.69 279 PHE A C 1
ATOM 2314 O O . PHE A 1 279 ? -2.325 1.702 4.130 1.00 94.69 279 PHE A O 1
ATOM 2321 N N . ASN A 1 280 ? -2.139 -0.507 3.775 1.00 94.75 280 ASN A N 1
ATOM 2322 C CA . ASN A 1 280 ? -0.709 -0.470 3.526 1.00 94.75 280 ASN A CA 1
ATOM 2323 C C . ASN A 1 280 ? -0.437 -0.926 2.098 1.00 94.75 280 ASN A C 1
ATOM 2325 O O . ASN A 1 280 ? -0.999 -1.914 1.614 1.00 94.75 280 ASN A O 1
ATOM 2329 N N . PHE A 1 281 ? 0.426 -0.172 1.439 1.00 94.12 281 PHE A N 1
ATOM 2330 C CA . PHE A 1 281 ? 0.791 -0.352 0.049 1.00 94.12 281 PHE A CA 1
ATOM 2331 C C . PHE A 1 281 ? 2.300 -0.484 -0.054 1.00 94.12 281 PHE A C 1
ATOM 2333 O O . PHE A 1 281 ? 3.038 0.190 0.669 1.00 94.12 281 PHE A O 1
ATOM 2340 N N . HIS A 1 282 ? 2.758 -1.296 -0.995 1.00 92.56 282 HIS A N 1
ATOM 2341 C CA . HIS A 1 282 ? 4.143 -1.232 -1.415 1.00 92.56 282 HIS A CA 1
ATOM 2342 C C . HIS A 1 282 ? 4.339 -0.088 -2.413 1.00 92.56 282 HIS A C 1
ATOM 2344 O O . HIS A 1 282 ? 3.555 0.065 -3.343 1.00 92.56 282 HIS A O 1
ATOM 2350 N N . HIS A 1 283 ? 5.407 0.697 -2.290 1.00 88.94 283 HIS A N 1
ATOM 2351 C CA . HIS A 1 283 ? 5.656 1.826 -3.198 1.00 88.94 283 HIS A CA 1
ATOM 2352 C C . HIS A 1 283 ? 5.968 1.390 -4.649 1.00 88.94 283 HIS A C 1
ATOM 2354 O O . HIS A 1 283 ? 5.981 2.211 -5.560 1.00 88.94 283 HIS A O 1
ATOM 2360 N N . ALA A 1 284 ? 6.223 0.101 -4.887 1.00 85.50 284 ALA A N 1
ATOM 2361 C CA . ALA A 1 284 ? 6.483 -0.443 -6.226 1.00 85.50 284 ALA A CA 1
ATOM 2362 C C . ALA A 1 284 ? 5.211 -0.658 -7.085 1.00 85.50 284 ALA A C 1
ATOM 2364 O O . ALA A 1 284 ? 5.296 -1.268 -8.151 1.00 85.50 284 ALA A O 1
ATOM 2365 N N . LEU A 1 285 ? 4.046 -0.209 -6.608 1.00 77.31 285 LEU A N 1
ATOM 2366 C CA . LEU A 1 285 ? 2.774 -0.195 -7.341 1.00 77.31 285 LEU A CA 1
ATOM 2367 C C . LEU A 1 285 ? 2.791 0.704 -8.582 1.00 77.31 285 LEU A C 1
ATOM 2369 O O . LEU A 1 285 ? 3.447 1.769 -8.540 1.00 77.31 285 LEU A O 1
#

Radius of gyration: 22.77 Å; chains: 1; bounding box: 48×68×56 Å

Organism: NCBI:txid433720

Foldseek 3Di:
DDDPDDPPPCPQWDDDPNWIKGWDDQDPDPQQPLDQKDKAWDQDPPDPPRDTDIDIDHHVVNDDPVRVVVVVVVVVVLVCLVPDDPVCPVPDDPPDDNPPDPDPAPPVRVVVVVPPDPPPPPDDPQKDFADPQLVVSVVCQVPVQDPVDQRFQQQKDKIKIFTDAPDKDFLVVVVVVVVVVCQVDQLQQKAWDQDPVVRGIMIGRDDQVNCVVVVHRDSEEEEEEEDADPVVVSVVVSCSNTPPPRADRRRSHFKYKYKYYYPDDDPVNMDHRRIMIMIMGGNSD

Secondary structure (DSSP, 8-state):
--------S-TTEEEETTEEEEEP---------SSSEEEEEEE-TTSTT--EEEEEEE-TTT--HHHHHHHHHHHHHHHHHHHS-TTSGGGS-TTS---S---SS-HHHHHHHHT------SS--SEEEPPHHHHHHHHHHHHTS-TTS----TTEEEEEEEEPTT--EEHHHHHHHHHHHHHH-GGGGEEEEEETTTTEEEEEEPPHHHHHTTT---SSEEEEEEESSHHHHHHHHHHHHH-TTS-BGGGTB-EEEEEEEESS--TTSEE-TT-EEEEEEETT-